Protein AF-A0A1H0PC67-F1 (afdb_monomer_lite)

Foldseek 3Di:
DDDDDDDDDDDDDPDDPPPPPPPVLVLLLVQLLPPCLLVVLLVLLVVVLVVLVVVLVCCVVVVVVQLVVQLCLQQLVVVVPDPPPDPVLNVRHDHSVVSNVVSVVLSVLSVVLSVLSVVLSVLSVVCNVPVSDRLVVSLVSLVVSLVSQLVSLVVVVVSCVSSVCCVPPVVVNVVSVVSNVSSVVSNVSSVCSSVSSDDPDPPPDD

Organism: NCBI:txid405564

Secondary structure (DSSP, 8-state):
----------------------HHHHHHHHHTTTSSHHHHHHHHHHHHHHHHHHHHHHHHHTHHHHHHHHHHHHTTHHHHS-SSS-GGGGGG---GGGHHHHHHHHHHHHHHHHHHHHHHHHHHHHHHH-TTS-HHHHHHHHHHHHHHHHHHHHHHHHHHHHTTGGGT-HHHHHHHHHHHHHHHHHHHHHHHHHHHTS--------

Structure (mmCIF, N/CA/C/O backbone):
data_AF-A0A1H0PC67-F1
#
_entry.id   AF-A0A1H0PC67-F1
#
loop_
_atom_site.group_PDB
_atom_site.id
_atom_site.type_symbol
_atom_site.label_atom_id
_atom_site.label_alt_id
_atom_site.label_comp_id
_atom_site.label_asym_id
_atom_site.label_entity_id
_atom_site.label_seq_id
_atom_site.pdbx_PDB_ins_code
_atom_site.Cartn_x
_atom_site.Cartn_y
_atom_site.Cartn_z
_atom_site.occupancy
_atom_site.B_iso_or_equiv
_atom_site.auth_seq_id
_atom_site.auth_comp_id
_atom_site.auth_asym_id
_atom_site.auth_atom_id
_atom_site.pdbx_PDB_model_num
ATOM 1 N N . MET A 1 1 ? -59.884 -25.393 83.545 1.00 43.50 1 MET A N 1
ATOM 2 C CA . MET A 1 1 ? -58.546 -25.443 82.917 1.00 43.50 1 MET A CA 1
ATOM 3 C C . MET A 1 1 ? -58.435 -24.287 81.942 1.00 43.50 1 MET A C 1
ATOM 5 O O . MET A 1 1 ? -59.413 -23.968 81.282 1.00 43.50 1 MET A O 1
ATOM 9 N N . SER A 1 2 ? -57.290 -23.622 81.984 1.00 39.28 2 SER A N 1
ATOM 10 C CA . SER A 1 2 ? -57.023 -22.245 81.571 1.00 39.28 2 SER A CA 1
ATOM 11 C C . SER A 1 2 ? -56.593 -22.118 80.099 1.00 39.28 2 SER A C 1
ATOM 13 O O . SER A 1 2 ? -55.988 -23.039 79.560 1.00 39.28 2 SER A O 1
ATOM 15 N N . PHE A 1 3 ? -56.878 -20.959 79.490 1.00 46.56 3 PHE A N 1
ATOM 16 C CA . PHE A 1 3 ? -56.339 -20.452 78.208 1.00 46.56 3 PHE A CA 1
ATOM 17 C C . PHE A 1 3 ? -54.793 -20.319 78.224 1.00 46.56 3 PHE A C 1
ATOM 19 O O . PHE A 1 3 ? -54.231 -20.233 79.321 1.00 46.56 3 PHE A O 1
ATOM 26 N N . PRO A 1 4 ? -54.091 -20.276 77.061 1.00 57.97 4 PRO A N 1
ATOM 27 C CA . PRO A 1 4 ? -53.845 -18.989 76.372 1.00 57.97 4 PRO A CA 1
ATOM 28 C C . PRO A 1 4 ? -53.793 -19.003 74.821 1.00 57.97 4 PRO A C 1
ATOM 30 O O . PRO A 1 4 ? -53.578 -20.023 74.173 1.00 57.97 4 PRO A O 1
ATOM 33 N N . LEU A 1 5 ? -53.977 -17.793 74.274 1.00 56.53 5 LEU A N 1
ATOM 34 C CA . LEU A 1 5 ? -53.775 -17.327 72.892 1.00 56.53 5 LEU A CA 1
ATOM 35 C C . LEU A 1 5 ? -52.280 -17.165 72.543 1.00 56.53 5 LEU A C 1
ATOM 37 O O . LEU A 1 5 ? -51.485 -16.876 73.436 1.00 56.53 5 LEU A O 1
ATOM 41 N N . ALA A 1 6 ? -51.929 -17.206 71.249 1.00 52.19 6 ALA A N 1
ATOM 42 C CA . ALA A 1 6 ? -50.741 -16.531 70.708 1.00 52.19 6 ALA A CA 1
ATOM 43 C C . ALA A 1 6 ? -50.912 -16.155 69.220 1.00 52.19 6 ALA A C 1
ATOM 45 O O . ALA A 1 6 ? -51.289 -16.980 68.389 1.00 52.19 6 ALA A O 1
ATOM 46 N N . GLU A 1 7 ? -50.625 -14.887 68.926 1.00 48.81 7 GLU A N 1
ATOM 47 C CA . GLU A 1 7 ? -50.521 -14.238 67.615 1.00 48.81 7 GLU A CA 1
ATOM 48 C C . GLU A 1 7 ? -49.218 -14.623 66.879 1.00 48.81 7 GLU A C 1
ATOM 50 O O . GLU A 1 7 ? -48.220 -14.966 67.509 1.00 48.81 7 GLU A O 1
ATOM 55 N N . SER A 1 8 ? -49.165 -14.470 65.550 1.00 47.03 8 SER A N 1
ATOM 56 C CA . SER A 1 8 ? -48.268 -13.493 64.892 1.00 47.03 8 SER A CA 1
ATOM 57 C C . SER A 1 8 ? -48.147 -13.709 63.376 1.00 47.03 8 SER A C 1
ATOM 59 O O . SER A 1 8 ? -48.079 -14.813 62.844 1.00 47.03 8 SER A O 1
ATOM 61 N N . SER A 1 9 ? -48.140 -12.572 62.692 1.00 51.19 9 SER A N 1
ATOM 62 C CA . SER A 1 9 ? -47.954 -12.316 61.268 1.00 51.19 9 SER A CA 1
ATOM 63 C C . SER A 1 9 ? -46.592 -12.743 60.709 1.00 51.19 9 SER A C 1
ATOM 65 O O . SER A 1 9 ? -45.568 -12.490 61.338 1.00 51.19 9 SER A O 1
ATOM 67 N N . SER A 1 10 ? -46.548 -13.176 59.444 1.00 49.03 10 SER A N 1
ATOM 68 C CA . SER A 1 10 ? -45.404 -12.862 58.573 1.00 49.03 10 SER A CA 1
ATOM 69 C C . SER A 1 10 ? -45.834 -12.693 57.111 1.00 49.03 10 SER A C 1
ATOM 71 O O . SER A 1 10 ? -46.133 -13.639 56.389 1.00 49.03 10 SER A O 1
ATOM 73 N N . SER A 1 11 ? -45.879 -11.432 56.685 1.00 52.84 11 SER A N 1
ATOM 74 C CA . SER A 1 11 ? -45.802 -11.011 55.291 1.00 52.84 11 SER A CA 1
ATOM 75 C C . SER A 1 11 ? -44.387 -11.283 54.782 1.00 52.84 11 SER A C 1
ATOM 77 O O . SER A 1 11 ? -43.440 -10.695 55.310 1.00 52.84 11 SER A O 1
ATOM 79 N N . VAL A 1 12 ? -44.227 -12.138 53.771 1.00 53.38 12 VAL A N 1
ATOM 80 C CA . VAL A 1 12 ? -42.946 -12.283 53.072 1.00 53.38 12 VAL A CA 1
ATOM 81 C C . VAL A 1 12 ? -43.066 -11.715 51.666 1.00 53.38 12 VAL A C 1
ATOM 83 O O . VAL A 1 12 ? -43.852 -12.155 50.831 1.00 53.38 12 VAL A O 1
ATOM 86 N N . ASP A 1 13 ? -42.262 -10.675 51.521 1.00 52.12 13 ASP A N 1
ATOM 87 C CA . ASP A 1 13 ? -41.952 -9.802 50.409 1.00 52.12 13 ASP A CA 1
ATOM 88 C C . ASP A 1 13 ? -41.671 -10.523 49.077 1.00 52.12 13 ASP A C 1
ATOM 90 O O . ASP A 1 13 ? -40.910 -11.490 48.985 1.00 52.12 13 ASP A O 1
ATOM 94 N N . THR A 1 14 ? -42.286 -9.988 48.025 1.00 54.56 14 THR A N 1
ATOM 95 C CA . THR A 1 14 ? -42.104 -10.312 46.610 1.00 54.56 14 THR A CA 1
ATOM 96 C C . THR A 1 14 ? -40.752 -9.801 46.103 1.00 54.56 14 THR A C 1
ATOM 98 O O . THR A 1 14 ? -40.672 -8.831 45.351 1.00 54.56 14 THR A O 1
ATOM 101 N N . GLY A 1 15 ? -39.668 -10.469 46.486 1.00 42.53 15 GLY A N 1
ATOM 102 C CA . GLY A 1 15 ? -38.322 -10.176 45.996 1.00 42.53 15 GLY A CA 1
ATOM 103 C C . GLY A 1 15 ? -37.999 -10.898 44.686 1.00 42.53 15 GLY A C 1
ATOM 104 O O . GLY A 1 15 ? -37.308 -11.913 44.697 1.00 42.53 15 GLY A O 1
ATOM 105 N N . GLN A 1 16 ? -38.458 -10.378 43.545 1.00 46.84 16 GLN A N 1
ATOM 106 C CA . GLN A 1 16 ? -37.855 -10.717 42.247 1.00 46.84 16 GLN A CA 1
ATOM 107 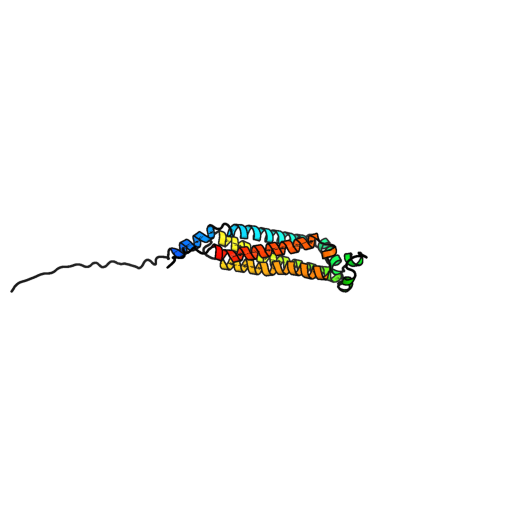C C . GLN A 1 16 ? -36.354 -10.362 42.294 1.00 46.84 16 GLN A C 1
ATOM 109 O O . GLN A 1 16 ? -36.026 -9.215 42.617 1.00 46.84 16 GLN A O 1
ATOM 114 N N . PRO A 1 17 ? -35.420 -11.276 41.970 1.00 44.44 17 PRO A N 1
ATOM 115 C CA . PRO A 1 17 ? -34.018 -10.912 41.875 1.00 44.44 17 PRO A CA 1
ATOM 116 C C . PRO A 1 17 ? -33.831 -9.988 40.669 1.00 44.44 17 PRO A C 1
ATOM 118 O O . PRO A 1 17 ? -33.799 -10.435 39.525 1.00 44.44 17 PRO A O 1
ATOM 121 N N . GLN A 1 18 ? -33.696 -8.683 40.926 1.00 53.84 18 GLN A N 1
ATOM 122 C CA . GLN A 1 18 ? -33.095 -7.776 39.957 1.00 53.84 18 GLN A CA 1
ATOM 123 C C . GLN A 1 18 ? -31.674 -8.266 39.691 1.00 53.84 18 GLN A C 1
ATOM 125 O O . GLN A 1 18 ? -30.781 -8.145 40.534 1.00 53.84 18 GLN A O 1
ATOM 130 N N . GLU A 1 19 ? -31.493 -8.845 38.512 1.00 48.28 19 GLU A N 1
ATOM 131 C CA . GLU A 1 19 ? -30.216 -9.235 37.945 1.00 48.28 19 GLU A CA 1
ATOM 132 C C . GLU A 1 19 ? -29.340 -7.977 37.837 1.00 48.28 19 GLU A C 1
ATOM 134 O O . GLU A 1 19 ? -29.414 -7.193 36.888 1.00 48.28 19 GLU A O 1
ATOM 139 N N . ARG A 1 20 ? -28.559 -7.708 38.891 1.00 56.19 20 ARG A N 1
ATOM 140 C CA . ARG A 1 20 ? -27.613 -6.594 38.919 1.00 56.19 20 ARG A CA 1
ATOM 141 C C . ARG A 1 20 ? -26.568 -6.872 37.857 1.00 56.19 20 ARG A C 1
ATOM 143 O O . ARG A 1 20 ? -25.669 -7.682 38.069 1.00 56.19 20 ARG A O 1
ATOM 150 N N . VAL A 1 21 ? -26.676 -6.175 36.729 1.00 53.41 21 VAL A N 1
ATOM 151 C CA . VAL A 1 21 ? -25.603 -6.104 35.738 1.00 53.41 21 VAL A CA 1
ATOM 152 C C . VAL A 1 21 ? -24.328 -5.719 36.495 1.00 53.41 21 VAL A C 1
ATOM 154 O O . VAL A 1 21 ? -24.294 -4.641 37.097 1.00 53.41 21 VAL A O 1
ATOM 157 N N . PRO A 1 22 ? -23.301 -6.586 36.539 1.00 50.16 22 PRO A N 1
ATOM 158 C CA . PRO A 1 22 ? -22.158 -6.360 37.403 1.00 50.16 22 PRO A CA 1
ATOM 159 C C . PRO A 1 22 ? -21.471 -5.049 37.017 1.00 50.16 22 PRO A C 1
ATOM 161 O O . PRO A 1 22 ? -21.110 -4.819 35.861 1.00 50.16 22 PRO A O 1
ATOM 164 N N . THR A 1 23 ? -21.265 -4.185 38.011 1.00 55.22 23 THR A N 1
ATOM 165 C CA . THR A 1 23 ? -20.649 -2.849 37.917 1.00 55.22 23 THR A CA 1
ATOM 166 C C . THR A 1 23 ? -19.307 -2.867 37.164 1.00 55.22 23 THR A C 1
ATOM 168 O O . THR A 1 23 ? -18.923 -1.892 36.515 1.00 55.22 23 THR A O 1
ATOM 171 N N . ASN A 1 24 ? -18.637 -4.021 37.152 1.00 51.62 24 ASN A N 1
ATOM 172 C CA . ASN A 1 24 ? -17.387 -4.277 36.439 1.00 51.62 24 ASN A CA 1
ATOM 173 C C . ASN A 1 24 ? -17.511 -4.183 34.906 1.00 51.62 24 ASN A C 1
ATOM 175 O O . ASN A 1 24 ? -16.551 -3.779 34.246 1.00 51.62 24 ASN A O 1
ATOM 179 N N . THR A 1 25 ? -18.681 -4.478 34.328 1.00 50.53 25 THR A N 1
ATOM 180 C CA . THR A 1 25 ? -18.944 -4.351 32.880 1.00 50.53 25 THR A CA 1
ATOM 181 C C . THR A 1 25 ? -19.072 -2.885 32.450 1.00 50.53 25 THR A C 1
ATOM 183 O O . THR A 1 25 ? -18.725 -2.515 31.326 1.00 50.53 25 THR A O 1
ATOM 186 N N . LEU A 1 26 ? -19.545 -2.015 33.347 1.00 47.66 26 LEU A N 1
ATOM 187 C CA . LEU A 1 26 ? -19.673 -0.579 33.085 1.00 47.66 26 LEU A CA 1
ATOM 188 C C . LEU A 1 26 ? -18.318 0.139 33.166 1.00 47.66 26 LEU A C 1
ATOM 190 O O . LEU A 1 26 ? -18.081 1.066 32.389 1.00 47.66 26 LEU A O 1
ATOM 194 N N . LEU A 1 27 ? -17.418 -0.332 34.035 1.00 50.44 27 LEU A N 1
ATOM 195 C CA . LEU A 1 27 ? -16.062 0.200 34.210 1.00 50.44 27 LEU A CA 1
ATOM 196 C C . LEU A 1 27 ? -15.129 -0.143 33.035 1.00 50.44 27 LEU A C 1
ATOM 198 O O . LEU A 1 27 ? -14.406 0.731 32.561 1.00 50.44 27 LEU A O 1
ATOM 202 N N . THR A 1 28 ? -15.204 -1.362 32.489 1.00 51.28 28 THR A N 1
ATOM 203 C CA . THR A 1 28 ? -14.385 -1.802 31.334 1.00 51.28 28 THR A CA 1
ATOM 204 C C . THR A 1 28 ? -14.708 -1.057 30.035 1.00 51.28 28 THR A C 1
ATOM 206 O O . THR A 1 28 ? -13.828 -0.807 29.216 1.00 51.28 28 THR A O 1
ATOM 209 N N . ALA A 1 29 ? -15.966 -0.656 29.835 1.00 44.22 29 ALA A N 1
ATOM 210 C CA . ALA A 1 29 ? -16.364 0.141 28.673 1.00 44.22 29 ALA A CA 1
ATOM 211 C C . ALA A 1 29 ? -15.948 1.624 28.779 1.00 44.22 29 ALA A C 1
ATOM 213 O O . ALA A 1 29 ? -15.835 2.308 27.761 1.00 44.22 29 ALA A O 1
ATOM 214 N N . TRP A 1 30 ? -15.732 2.127 30.000 1.00 47.03 30 TRP A N 1
ATOM 215 C CA . TRP A 1 30 ? -15.352 3.516 30.278 1.00 47.03 30 TRP A CA 1
ATOM 216 C C . TRP A 1 30 ? -13.839 3.761 30.146 1.00 47.03 30 TRP A C 1
ATOM 218 O O . TRP A 1 30 ? -13.431 4.842 29.718 1.00 47.03 30 TRP A O 1
ATOM 228 N N . THR A 1 31 ? -13.002 2.764 30.451 1.00 50.16 31 THR A N 1
ATOM 229 C CA . THR A 1 31 ? -11.531 2.852 30.366 1.00 50.16 31 THR A CA 1
ATOM 230 C C . THR A 1 31 ? -11.021 2.921 28.926 1.00 50.16 31 THR A C 1
ATOM 232 O O . THR A 1 31 ? -10.153 3.739 28.628 1.00 50.16 31 THR A O 1
ATOM 235 N N . ALA A 1 32 ? -11.626 2.178 27.993 1.00 48.22 32 ALA A N 1
ATOM 236 C CA . ALA A 1 32 ? -11.246 2.205 26.575 1.00 48.22 32 ALA A CA 1
ATOM 237 C C . ALA A 1 32 ? -11.447 3.582 25.899 1.00 48.22 32 ALA A C 1
ATOM 239 O O . ALA A 1 32 ? -10.782 3.888 24.910 1.00 48.22 32 ALA A O 1
ATOM 240 N N . ARG A 1 33 ? -12.335 4.438 26.436 1.00 50.16 33 ARG A N 1
ATOM 241 C CA . ARG A 1 33 ? -12.578 5.804 25.934 1.00 50.16 33 ARG A CA 1
ATOM 242 C C . ARG A 1 33 ? -11.498 6.807 26.369 1.00 50.16 33 ARG A C 1
ATOM 244 O O . ARG A 1 33 ? -11.349 7.835 25.716 1.00 50.16 33 ARG A O 1
ATOM 251 N N . ARG A 1 34 ? -10.755 6.538 27.454 1.00 54.19 34 ARG A N 1
ATOM 252 C CA . ARG A 1 34 ? -9.816 7.497 28.075 1.00 54.19 34 ARG A CA 1
ATOM 253 C C . ARG A 1 34 ? -8.401 7.501 27.487 1.00 54.19 34 ARG A C 1
ATOM 255 O O . ARG A 1 34 ? -7.666 8.438 27.765 1.00 54.19 34 ARG A O 1
ATOM 262 N N . SER A 1 35 ? -8.008 6.514 26.680 1.00 62.84 35 SER A N 1
ATOM 263 C CA . SER A 1 35 ? -6.611 6.389 26.229 1.00 62.84 35 SER A CA 1
ATOM 264 C C . SER A 1 35 ? -6.232 7.253 25.018 1.00 62.84 35 SER A C 1
ATOM 266 O O . SER A 1 35 ? -5.054 7.319 24.689 1.00 62.84 35 SER A O 1
ATOM 268 N N . GLY A 1 36 ? -7.185 7.876 24.303 1.00 78.88 36 GLY A N 1
ATOM 269 C CA . GLY A 1 36 ? -6.916 8.648 23.069 1.00 78.88 36 GLY A CA 1
ATOM 270 C C . GLY A 1 36 ? -6.363 7.821 21.890 1.00 78.88 36 GLY A C 1
ATOM 271 O O . GLY A 1 36 ? -6.307 8.297 20.758 1.00 78.88 36 GLY A O 1
ATOM 272 N N . LEU A 1 37 ? -6.020 6.553 22.129 1.00 86.81 37 LEU A N 1
ATOM 273 C CA . LEU A 1 37 ? -5.350 5.672 21.183 1.00 86.81 37 LEU A CA 1
ATOM 274 C C . LEU A 1 37 ? -6.260 5.250 20.031 1.00 86.81 37 LEU A C 1
ATOM 276 O O . LEU A 1 37 ? -5.834 5.252 18.883 1.00 86.81 37 LEU A O 1
ATOM 280 N N . LEU A 1 38 ? -7.526 4.926 20.316 1.00 89.25 38 LEU A N 1
ATOM 281 C CA . LEU A 1 38 ? -8.492 4.546 19.283 1.00 89.25 38 LEU A CA 1
ATOM 282 C C . LEU A 1 38 ? -8.682 5.643 18.216 1.00 89.25 38 LEU A C 1
ATOM 284 O O . LEU A 1 38 ? -8.499 5.334 17.039 1.00 89.25 38 LEU A O 1
ATOM 288 N N . PRO A 1 39 ? -9.028 6.904 18.558 1.00 91.19 39 PRO A N 1
ATOM 289 C CA . PRO A 1 39 ? -9.173 7.943 17.542 1.00 91.19 39 PRO A CA 1
ATOM 290 C C . PRO A 1 39 ? -7.859 8.233 16.801 1.00 91.19 39 PRO A C 1
ATOM 292 O O . PRO A 1 39 ? -7.907 8.456 15.595 1.00 91.19 39 PRO A O 1
ATOM 295 N N . LEU A 1 40 ? -6.699 8.153 17.468 1.00 91.88 40 LEU A N 1
ATOM 296 C CA . LEU A 1 40 ? -5.392 8.281 16.814 1.00 91.88 40 LEU A CA 1
ATOM 297 C C . LEU A 1 40 ? -5.157 7.174 15.775 1.00 91.88 40 LEU A C 1
ATOM 299 O O . LEU A 1 40 ? -4.821 7.470 14.630 1.00 91.88 40 LEU A O 1
ATOM 303 N N . VAL A 1 41 ? -5.364 5.909 16.154 1.00 93.50 41 VAL A N 1
ATOM 304 C CA . VAL A 1 41 ? -5.233 4.754 15.252 1.00 93.50 41 VAL A CA 1
ATOM 305 C C . VAL A 1 41 ? -6.155 4.910 14.050 1.00 93.50 41 VAL A C 1
ATOM 307 O O . VAL A 1 41 ? -5.711 4.724 12.922 1.00 93.50 41 VAL A O 1
ATOM 310 N N . LEU A 1 42 ? -7.415 5.294 14.267 1.00 95.38 42 LEU A N 1
ATOM 311 C CA . LEU A 1 42 ? -8.368 5.484 13.174 1.00 95.38 42 LEU A CA 1
ATOM 312 C C . LEU A 1 42 ? -7.972 6.630 12.248 1.00 95.38 42 LEU A C 1
ATOM 314 O O . LEU A 1 42 ? -8.098 6.480 11.037 1.00 95.38 42 LEU A O 1
ATOM 318 N N . PHE A 1 43 ? -7.480 7.743 12.792 1.00 95.94 43 PHE A N 1
ATOM 319 C CA . PHE A 1 43 ? -7.018 8.872 11.993 1.00 95.94 43 PHE A CA 1
ATOM 320 C C . PHE A 1 43 ? -5.818 8.490 11.122 1.00 95.94 43 PHE A C 1
ATOM 322 O O . PHE A 1 43 ? -5.862 8.669 9.906 1.00 95.94 43 PHE A O 1
ATOM 329 N N . LEU A 1 44 ? -4.782 7.894 11.724 1.00 96.44 44 LEU A N 1
ATOM 330 C CA . LEU A 1 44 ? -3.599 7.421 11.002 1.00 96.44 44 LEU A CA 1
ATOM 331 C C . LEU A 1 44 ? -3.986 6.406 9.926 1.00 96.44 44 LEU A C 1
ATOM 333 O O . LEU A 1 44 ? -3.606 6.543 8.767 1.00 96.44 44 LEU A O 1
ATOM 337 N N . PHE A 1 45 ? -4.788 5.410 10.293 1.00 98.00 45 PHE A N 1
ATOM 338 C CA . PHE A 1 45 ? -5.168 4.338 9.389 1.00 98.00 45 PHE A CA 1
ATOM 339 C C . PHE A 1 45 ? -6.042 4.822 8.225 1.00 98.00 45 PHE A C 1
ATOM 341 O O . PHE A 1 45 ? -5.817 4.419 7.084 1.00 98.00 45 PHE A O 1
ATOM 348 N N . ALA A 1 46 ? -6.992 5.729 8.478 1.00 98.31 46 ALA A N 1
ATOM 349 C CA . ALA A 1 46 ? -7.791 6.357 7.428 1.00 98.31 46 ALA A CA 1
ATOM 350 C C . ALA A 1 46 ? -6.935 7.238 6.505 1.00 98.31 46 ALA A C 1
ATOM 352 O O . ALA A 1 46 ? -7.136 7.212 5.293 1.00 98.31 46 ALA A O 1
ATOM 353 N N . GLY A 1 47 ? -5.952 7.961 7.051 1.00 98.25 47 GLY A N 1
ATOM 354 C CA . GLY A 1 47 ? -4.989 8.731 6.262 1.00 98.25 47 GLY A CA 1
ATOM 355 C C . GLY A 1 47 ? -4.178 7.847 5.313 1.00 98.25 47 GLY A C 1
ATOM 356 O O . GLY A 1 47 ? -4.089 8.142 4.123 1.00 98.25 47 GLY A O 1
ATOM 357 N N . VAL A 1 48 ? -3.661 6.715 5.801 1.00 98.12 48 VAL A N 1
ATOM 358 C CA . VAL A 1 48 ? -2.932 5.740 4.968 1.00 98.12 48 VAL A CA 1
ATOM 359 C C . VAL A 1 48 ? -3.854 5.100 3.923 1.00 98.12 48 VAL A C 1
ATOM 361 O O . VAL A 1 48 ? -3.452 4.941 2.772 1.00 98.12 48 VAL A O 1
ATOM 364 N N . ALA A 1 49 ? -5.102 4.779 4.281 1.00 98.69 49 ALA A N 1
ATOM 365 C CA . ALA A 1 49 ? -6.090 4.248 3.339 1.00 98.69 49 ALA A CA 1
ATOM 366 C C . ALA A 1 49 ? -6.405 5.246 2.212 1.00 98.69 49 ALA A C 1
ATOM 368 O O . ALA A 1 49 ? -6.428 4.872 1.038 1.00 98.69 49 ALA A O 1
ATOM 369 N N . ALA A 1 50 ? -6.606 6.523 2.550 1.00 98.69 50 ALA A N 1
ATOM 370 C CA . ALA A 1 50 ? -6.829 7.591 1.581 1.00 98.69 50 ALA A CA 1
ATOM 371 C C . ALA A 1 50 ? -5.603 7.801 0.683 1.00 98.69 50 ALA A C 1
ATOM 373 O O . ALA A 1 50 ? -5.739 7.909 -0.533 1.00 98.69 50 ALA A O 1
ATOM 374 N N . TRP A 1 51 ? -4.402 7.778 1.259 1.00 98.25 51 TRP A N 1
ATOM 375 C CA . TRP A 1 51 ? -3.160 7.896 0.504 1.00 98.25 51 TRP A CA 1
ATOM 376 C C . TRP A 1 51 ? -2.980 6.745 -0.501 1.00 98.25 51 TRP A C 1
ATOM 378 O O . TRP A 1 51 ? -2.726 6.994 -1.678 1.00 98.25 51 TRP A O 1
ATOM 388 N N . LEU A 1 52 ? -3.212 5.490 -0.090 1.00 98.62 52 LEU A N 1
ATOM 389 C CA . LEU A 1 52 ? -3.168 4.345 -1.009 1.00 98.62 52 LEU A CA 1
ATOM 390 C C . LEU A 1 52 ? -4.280 4.415 -2.071 1.00 98.62 52 LEU A C 1
ATOM 392 O O . LEU A 1 52 ? -4.065 4.012 -3.212 1.00 98.62 52 LEU A O 1
ATOM 396 N N . THR A 1 53 ? -5.447 4.967 -1.721 1.00 98.81 53 THR A N 1
ATOM 397 C CA . THR A 1 53 ? -6.525 5.234 -2.688 1.00 98.81 53 THR A CA 1
ATOM 398 C C . THR A 1 53 ? -6.045 6.194 -3.775 1.00 98.81 53 THR A C 1
ATOM 400 O O . THR A 1 53 ? -6.241 5.915 -4.953 1.00 98.81 53 THR A O 1
ATOM 403 N N . LEU A 1 54 ? -5.364 7.285 -3.405 1.00 98.62 54 LEU A N 1
ATOM 404 C CA . LEU A 1 54 ? -4.801 8.234 -4.369 1.00 98.62 54 LEU A CA 1
ATOM 405 C C . LEU A 1 54 ? -3.727 7.593 -5.251 1.00 98.62 54 LEU A C 1
ATOM 407 O O . LEU A 1 54 ? -3.693 7.869 -6.444 1.00 98.62 54 LEU A O 1
ATOM 411 N N . ILE A 1 55 ? -2.901 6.690 -4.715 1.00 97.88 55 ILE A N 1
ATOM 412 C CA . ILE A 1 55 ? -1.967 5.914 -5.544 1.00 97.88 55 ILE A CA 1
ATOM 413 C C . ILE A 1 55 ? -2.699 5.061 -6.573 1.00 97.88 55 ILE A C 1
ATOM 415 O O . ILE A 1 55 ? -2.326 5.073 -7.744 1.00 97.88 55 ILE A O 1
ATOM 419 N N . ALA A 1 56 ? -3.731 4.328 -6.154 1.00 98.44 56 ALA A N 1
ATOM 420 C CA . ALA A 1 56 ? -4.503 3.496 -7.068 1.00 98.44 56 ALA A CA 1
ATOM 421 C C . ALA A 1 56 ? -5.160 4.351 -8.162 1.00 98.44 56 ALA A C 1
ATOM 423 O O . ALA A 1 56 ? -5.097 3.998 -9.337 1.00 98.44 56 ALA A O 1
ATOM 424 N N . VAL A 1 57 ? -5.725 5.505 -7.787 1.00 98.62 57 VAL A N 1
ATOM 425 C CA . VAL A 1 57 ? -6.283 6.479 -8.733 1.00 98.62 57 VAL A CA 1
ATOM 426 C C . VAL A 1 57 ? -5.211 6.961 -9.705 1.00 98.62 57 VAL A C 1
ATOM 428 O O . VAL A 1 57 ? -5.442 6.876 -10.903 1.00 98.62 57 VAL A O 1
ATOM 431 N N . ASN A 1 58 ? -4.036 7.376 -9.230 1.00 98.00 58 ASN A N 1
ATOM 432 C CA . ASN A 1 58 ? -2.942 7.838 -10.089 1.00 98.00 58 ASN A CA 1
ATOM 433 C C . ASN A 1 58 ? -2.480 6.757 -11.075 1.00 98.00 58 ASN A C 1
ATOM 435 O O . ASN A 1 58 ? -2.232 7.055 -12.239 1.00 98.00 58 ASN A O 1
ATOM 439 N N . ASN A 1 59 ? -2.410 5.494 -10.646 1.00 98.19 59 ASN A N 1
ATOM 440 C CA . ASN A 1 59 ? -2.057 4.387 -11.538 1.00 98.19 59 ASN A CA 1
ATOM 441 C C . ASN A 1 59 ? -3.126 4.114 -12.608 1.00 98.19 59 ASN A C 1
ATOM 443 O O . ASN A 1 59 ? -2.798 3.608 -13.680 1.00 98.19 59 ASN A O 1
ATOM 447 N N . ILE A 1 60 ? -4.391 4.440 -12.333 1.00 98.50 60 ILE A N 1
ATOM 448 C CA . ILE A 1 60 ? -5.497 4.314 -13.290 1.00 98.50 60 ILE A CA 1
ATOM 449 C C . ILE A 1 60 ? -5.535 5.518 -14.240 1.00 98.50 60 ILE A C 1
ATOM 451 O O . ILE A 1 60 ? -5.675 5.339 -15.447 1.00 98.50 60 ILE A O 1
ATOM 455 N N . THR A 1 61 ? -5.428 6.738 -13.712 1.00 98.44 61 THR A N 1
ATOM 456 C CA . THR A 1 61 ? -5.585 7.978 -14.486 1.00 98.44 61 THR A CA 1
ATOM 457 C C . THR A 1 61 ? -4.343 8.330 -15.294 1.00 98.44 61 THR A C 1
ATOM 459 O O . THR A 1 61 ? -4.474 8.847 -16.399 1.00 98.44 61 THR A O 1
ATOM 462 N N . ASP A 1 62 ? -3.153 7.997 -14.794 1.00 98.12 62 ASP A N 1
ATOM 463 C CA . ASP A 1 62 ? -1.871 8.166 -15.479 1.00 98.12 62 ASP A CA 1
ATOM 464 C C . ASP A 1 62 ? -1.233 6.803 -15.808 1.00 98.12 62 ASP A C 1
ATOM 466 O O . ASP A 1 62 ? -0.071 6.505 -15.512 1.00 98.12 62 ASP A O 1
ATOM 470 N N . PHE A 1 63 ? -2.033 5.919 -16.410 1.00 98.12 63 PHE A N 1
ATOM 471 C CA . PHE A 1 63 ? -1.614 4.555 -16.738 1.00 98.12 63 PHE A CA 1
ATOM 472 C C . PHE A 1 63 ? -0.400 4.523 -17.680 1.00 98.12 63 PHE A C 1
ATOM 474 O O . PHE A 1 63 ? 0.495 3.693 -17.526 1.00 98.12 63 PHE A O 1
ATOM 481 N N . GLY A 1 64 ? -0.349 5.437 -18.657 1.00 98.19 64 GLY A N 1
ATOM 482 C CA . GLY A 1 64 ? 0.716 5.494 -19.661 1.00 98.19 64 GLY A CA 1
ATOM 483 C C . GLY A 1 64 ? 2.094 5.735 -19.048 1.00 98.19 64 GLY A C 1
ATOM 484 O O . GLY A 1 64 ? 3.032 4.988 -19.341 1.00 98.19 64 GLY A O 1
ATOM 485 N N . THR A 1 65 ? 2.204 6.724 -18.159 1.00 97.62 65 THR A N 1
ATOM 486 C CA . THR A 1 65 ? 3.456 7.050 -17.466 1.00 97.62 65 THR A CA 1
ATOM 487 C C . THR A 1 65 ? 3.894 5.903 -16.567 1.00 97.62 65 THR A C 1
ATOM 489 O O . THR A 1 65 ? 5.026 5.431 -16.676 1.00 97.62 65 THR A O 1
ATOM 492 N N . ASN A 1 66 ? 2.986 5.379 -15.738 1.00 97.38 66 ASN A N 1
ATOM 493 C CA . ASN A 1 66 ? 3.298 4.278 -14.825 1.00 97.38 66 ASN A CA 1
ATOM 494 C C . ASN A 1 66 ? 3.701 2.997 -15.570 1.00 97.38 66 ASN A C 1
ATOM 496 O O . ASN A 1 66 ? 4.613 2.292 -15.136 1.00 97.38 66 ASN A O 1
ATOM 500 N N . ARG A 1 67 ? 3.104 2.727 -16.739 1.00 98.25 67 ARG A N 1
ATOM 501 C CA . ARG A 1 67 ? 3.495 1.605 -17.603 1.00 98.25 67 ARG A CA 1
ATOM 502 C C . ARG A 1 67 ? 4.925 1.764 -18.105 1.00 98.25 67 ARG A C 1
ATOM 504 O O . ARG A 1 67 ? 5.688 0.810 -18.027 1.00 98.25 67 ARG A O 1
ATOM 511 N N . VAL A 1 68 ? 5.295 2.949 -18.596 1.00 97.50 68 VAL A N 1
ATOM 512 C CA . VAL A 1 68 ? 6.655 3.222 -19.097 1.00 97.50 68 VAL A CA 1
ATOM 513 C C . VAL A 1 68 ? 7.688 3.138 -17.973 1.00 97.50 68 VAL A C 1
ATOM 515 O O . VAL A 1 68 ? 8.769 2.588 -18.178 1.00 97.50 68 VAL A O 1
ATOM 518 N N . LEU A 1 69 ? 7.368 3.643 -16.778 1.00 94.50 69 LEU A N 1
ATOM 519 C CA . LEU A 1 69 ? 8.245 3.523 -15.611 1.00 94.50 69 LEU A CA 1
ATOM 520 C C . LEU A 1 69 ? 8.475 2.055 -15.240 1.00 94.50 69 LEU A C 1
ATOM 522 O O . LEU A 1 69 ? 9.622 1.635 -15.088 1.00 94.50 69 LEU A O 1
ATOM 526 N N . LEU A 1 70 ? 7.402 1.263 -15.174 1.00 95.94 70 LEU A N 1
ATOM 527 C CA . LEU A 1 70 ? 7.491 -0.159 -14.864 1.00 95.94 70 LEU A CA 1
ATOM 528 C C . LEU A 1 70 ? 8.240 -0.934 -15.955 1.00 95.94 70 LEU A C 1
ATOM 530 O O . LEU A 1 70 ? 9.089 -1.761 -15.640 1.00 95.94 70 LEU A O 1
ATOM 534 N N . GLU A 1 71 ? 7.997 -0.622 -17.229 1.00 97.44 71 GLU A N 1
ATOM 535 C CA . GLU A 1 71 ? 8.729 -1.186 -18.365 1.00 97.44 71 GLU A CA 1
ATOM 536 C C . GLU A 1 71 ? 10.232 -0.919 -18.252 1.00 97.44 71 GLU A C 1
ATOM 538 O O . GLU A 1 71 ? 11.030 -1.850 -18.355 1.00 97.44 71 GLU A O 1
ATOM 543 N N . ARG A 1 72 ? 10.638 0.328 -17.981 1.00 94.81 72 ARG A N 1
ATOM 544 C CA . ARG A 1 72 ? 12.052 0.692 -17.797 1.00 94.81 72 ARG A CA 1
ATOM 545 C C . ARG A 1 72 ? 12.694 -0.054 -16.630 1.00 94.81 72 ARG A C 1
ATOM 547 O O . ARG A 1 72 ? 13.851 -0.452 -16.744 1.00 94.81 72 ARG A O 1
ATOM 554 N N . THR A 1 73 ? 11.961 -0.266 -15.535 1.00 95.31 73 THR A N 1
ATOM 555 C CA . THR A 1 73 ? 12.429 -1.077 -14.402 1.00 95.31 73 THR A CA 1
ATOM 556 C C . THR A 1 73 ? 12.573 -2.548 -14.788 1.00 95.31 73 THR A C 1
ATOM 558 O O . THR A 1 73 ? 13.632 -3.130 -14.575 1.00 95.31 73 THR A O 1
ATOM 561 N N . MET A 1 74 ? 11.544 -3.144 -15.393 1.00 97.00 74 MET A N 1
ATOM 562 C CA . MET A 1 74 ? 11.518 -4.571 -15.732 1.00 97.00 74 MET A CA 1
ATOM 563 C C . MET A 1 74 ? 12.542 -4.936 -16.806 1.00 97.00 74 MET A C 1
ATOM 565 O O . MET A 1 74 ? 13.190 -5.972 -16.712 1.00 97.00 74 MET A O 1
ATOM 569 N N . THR A 1 75 ? 12.720 -4.067 -17.798 1.00 97.00 75 THR A N 1
ATOM 570 C CA . THR A 1 75 ? 13.731 -4.225 -18.855 1.00 97.00 75 THR A CA 1
ATOM 571 C C . THR A 1 75 ? 15.138 -3.847 -18.395 1.00 97.00 75 THR A C 1
ATOM 573 O O . THR A 1 75 ? 16.075 -3.974 -19.175 1.00 97.00 75 THR A O 1
ATOM 576 N N . MET A 1 76 ? 15.291 -3.366 -17.153 1.00 95.25 76 MET A N 1
ATOM 577 C CA . MET A 1 76 ? 16.557 -2.903 -16.577 1.00 95.25 76 MET A CA 1
ATOM 578 C C . MET A 1 76 ? 17.272 -1.839 -17.418 1.00 95.25 76 MET A C 1
ATOM 580 O O . MET A 1 76 ? 18.491 -1.709 -17.347 1.00 95.25 76 MET A O 1
ATOM 584 N N . ARG A 1 77 ? 16.530 -1.042 -18.199 1.00 92.12 77 ARG A N 1
ATOM 585 C CA . ARG A 1 77 ? 17.118 -0.102 -19.165 1.00 92.12 77 ARG A CA 1
ATOM 586 C C . ARG A 1 77 ? 18.102 0.867 -18.507 1.00 92.12 77 ARG A C 1
ATOM 588 O O . ARG A 1 77 ? 19.207 1.030 -18.994 1.00 92.12 77 ARG A O 1
ATOM 595 N N . ALA A 1 78 ? 17.724 1.431 -17.359 1.00 85.81 78 ALA A N 1
ATOM 596 C CA . ALA A 1 78 ? 18.580 2.353 -16.610 1.00 85.81 78 ALA A CA 1
ATOM 597 C C . ALA A 1 78 ? 19.894 1.716 -16.123 1.00 85.81 78 ALA A C 1
ATOM 599 O O . ALA A 1 78 ? 20.868 2.430 -15.929 1.00 85.81 78 ALA A O 1
ATOM 600 N N . LEU A 1 79 ? 19.903 0.395 -15.922 1.00 89.50 79 LEU A N 1
ATOM 601 C CA . LEU A 1 79 ? 21.073 -0.360 -15.484 1.00 89.50 79 LEU A CA 1
ATOM 602 C C . LEU A 1 79 ? 22.000 -0.679 -16.656 1.00 89.50 79 LEU A C 1
ATOM 604 O O . LEU A 1 79 ? 23.203 -0.514 -16.546 1.00 89.50 79 LEU A O 1
ATOM 608 N N . ILE A 1 80 ? 21.418 -1.076 -17.789 1.00 89.56 80 ILE A N 1
ATOM 609 C CA . ILE A 1 80 ? 22.145 -1.330 -19.041 1.00 89.56 80 ILE A CA 1
ATOM 610 C C . ILE A 1 80 ? 22.829 -0.044 -19.537 1.00 89.56 80 ILE A C 1
ATOM 612 O O . ILE A 1 80 ? 23.948 -0.076 -20.047 1.00 89.56 80 ILE A O 1
ATOM 616 N N . ASP A 1 81 ? 22.159 1.098 -19.371 1.00 89.75 81 ASP A N 1
ATOM 617 C CA . ASP A 1 81 ? 22.681 2.398 -19.790 1.00 89.75 81 ASP A CA 1
ATOM 618 C C . ASP A 1 81 ? 23.758 2.949 -18.818 1.00 89.75 81 ASP A C 1
ATOM 620 O O . ASP A 1 81 ? 24.546 3.813 -19.211 1.00 89.75 81 ASP A O 1
ATOM 624 N N . ASP A 1 82 ? 23.843 2.456 -17.571 1.00 88.25 82 ASP A N 1
ATOM 625 C CA . ASP A 1 82 ? 24.895 2.812 -16.602 1.00 88.25 82 ASP A CA 1
ATOM 626 C C . ASP A 1 82 ? 26.094 1.855 -16.753 1.00 88.25 82 ASP A C 1
ATOM 628 O O . ASP A 1 82 ? 26.029 0.675 -16.429 1.00 88.25 82 ASP A O 1
ATOM 632 N N . GLN A 1 83 ? 27.222 2.373 -17.247 1.00 84.94 83 GLN A N 1
ATOM 633 C CA . GLN A 1 83 ? 28.451 1.594 -17.481 1.00 84.94 83 GLN A CA 1
ATOM 634 C C . GLN A 1 83 ? 29.253 1.293 -16.199 1.00 84.94 83 GLN A C 1
ATOM 636 O O . GLN A 1 83 ? 30.314 0.673 -16.258 1.00 84.94 83 GLN A O 1
ATOM 641 N N . VAL A 1 84 ? 28.808 1.798 -15.047 1.00 86.62 84 VAL A N 1
ATOM 642 C CA . VAL A 1 84 ? 29.543 1.744 -13.779 1.00 86.62 84 VAL A CA 1
ATOM 643 C C . VAL A 1 84 ? 28.814 0.888 -12.747 1.00 86.62 84 VAL A C 1
ATOM 645 O O . VAL A 1 84 ? 29.465 0.205 -11.953 1.00 86.62 84 VAL A O 1
ATOM 648 N N . ARG A 1 85 ? 27.477 0.933 -12.698 1.00 86.00 85 ARG A N 1
ATOM 649 C CA . ARG A 1 85 ? 26.695 0.320 -11.615 1.00 86.00 85 ARG A CA 1
ATOM 650 C C . ARG A 1 85 ? 25.746 -0.760 -12.112 1.00 86.00 85 ARG A C 1
ATOM 652 O O . ARG A 1 85 ? 24.875 -0.526 -12.934 1.00 86.00 85 ARG A O 1
ATOM 659 N N . GLY A 1 86 ? 25.815 -1.919 -11.458 1.00 83.44 86 GLY A N 1
ATOM 660 C CA . GLY A 1 86 ? 24.740 -2.908 -11.498 1.00 83.44 86 GLY A CA 1
ATOM 661 C C . GLY A 1 86 ? 24.698 -3.810 -12.733 1.00 83.44 86 GLY A C 1
ATOM 662 O O . GLY A 1 86 ? 23.835 -4.683 -12.772 1.00 83.44 86 GLY A O 1
ATOM 663 N N . ASN A 1 87 ? 25.642 -3.702 -13.674 1.00 87.88 87 ASN A N 1
ATOM 664 C CA . ASN A 1 87 ? 25.670 -4.503 -14.912 1.00 87.88 87 ASN A CA 1
ATOM 665 C C . ASN A 1 87 ? 25.649 -6.027 -14.668 1.00 87.88 87 ASN A C 1
ATOM 667 O O . ASN A 1 87 ? 25.102 -6.795 -15.453 1.00 87.88 87 ASN A O 1
ATOM 671 N N . GLY A 1 88 ? 26.143 -6.491 -13.512 1.00 91.75 88 GLY A N 1
ATOM 672 C CA . GLY A 1 88 ? 26.034 -7.898 -13.096 1.00 91.75 88 GLY A CA 1
ATOM 673 C C . GLY A 1 88 ? 24.599 -8.402 -12.856 1.00 91.75 88 GLY A C 1
ATOM 674 O O . GLY A 1 88 ? 24.403 -9.593 -12.606 1.00 91.75 88 GLY A O 1
ATOM 675 N N . LEU A 1 89 ? 23.591 -7.526 -12.897 1.00 94.75 89 LEU A N 1
ATOM 676 C CA . LEU A 1 89 ? 22.182 -7.872 -12.710 1.00 94.75 89 LEU A CA 1
ATOM 677 C C . LEU A 1 89 ? 21.391 -7.940 -14.024 1.00 94.75 89 LEU A C 1
ATOM 679 O O . LEU A 1 89 ? 20.261 -8.416 -13.987 1.00 94.75 89 LEU A O 1
ATOM 683 N N . GLU A 1 90 ? 21.959 -7.523 -15.163 1.00 94.44 90 GLU A N 1
ATOM 684 C CA . GLU A 1 90 ? 21.251 -7.375 -16.452 1.00 94.44 90 GLU A CA 1
ATOM 685 C C . GLU A 1 90 ? 20.536 -8.652 -16.922 1.00 94.44 90 GLU A C 1
ATOM 687 O O . GLU A 1 90 ? 19.484 -8.590 -17.555 1.00 94.44 90 GLU A O 1
ATOM 692 N N . TRP A 1 91 ? 21.051 -9.825 -16.547 1.00 95.62 91 TRP A N 1
ATOM 693 C CA . TRP A 1 91 ? 20.457 -11.129 -16.867 1.00 95.62 91 TRP A CA 1
ATOM 694 C C . TRP A 1 91 ? 19.038 -11.332 -16.309 1.00 95.62 91 TRP A C 1
ATOM 696 O O . TRP A 1 91 ? 18.330 -12.244 -16.731 1.00 95.62 91 TRP A O 1
ATOM 706 N N . ARG A 1 92 ? 18.617 -10.508 -15.347 1.00 96.94 92 ARG A N 1
ATOM 707 C CA . ARG A 1 92 ? 17.288 -10.545 -14.719 1.00 96.94 92 ARG A CA 1
ATOM 708 C C . ARG A 1 92 ? 16.236 -9.739 -15.482 1.00 96.94 92 ARG A C 1
ATOM 710 O O . ARG A 1 92 ? 15.080 -9.703 -15.044 1.00 96.94 92 ARG A O 1
ATOM 717 N N . ALA A 1 93 ? 16.636 -9.055 -16.555 1.00 97.19 93 ALA A N 1
ATOM 718 C CA . ALA A 1 93 ? 15.745 -8.251 -17.369 1.00 97.19 93 ALA A CA 1
ATOM 719 C C . ALA A 1 93 ? 14.594 -9.099 -17.925 1.00 97.19 93 ALA A C 1
ATOM 721 O O . ALA A 1 93 ? 14.761 -10.243 -18.346 1.00 97.19 93 ALA A O 1
ATOM 722 N N . LEU A 1 94 ? 13.405 -8.508 -17.930 1.00 98.06 94 LEU A N 1
ATOM 723 C CA . LEU A 1 94 ? 12.184 -9.099 -18.454 1.00 98.06 94 LEU A CA 1
ATOM 724 C C . LEU A 1 94 ? 11.715 -8.349 -19.709 1.00 98.06 94 LEU A C 1
ATOM 726 O O . LEU A 1 94 ? 12.017 -7.164 -19.874 1.00 98.06 94 LEU A O 1
ATOM 730 N N . PRO A 1 95 ? 10.954 -9.010 -20.601 1.00 97.94 95 PRO A N 1
ATOM 731 C CA . PRO A 1 95 ? 10.455 -8.375 -21.814 1.00 97.94 95 PRO A CA 1
ATOM 732 C C . PRO A 1 95 ? 9.461 -7.248 -21.505 1.00 97.94 95 PRO A C 1
ATOM 734 O O . PRO A 1 95 ? 8.615 -7.362 -20.615 1.00 97.94 95 PRO A O 1
ATOM 737 N N . ALA A 1 96 ? 9.511 -6.186 -22.314 1.00 97.62 96 ALA A N 1
ATOM 738 C CA . ALA A 1 96 ? 8.651 -5.005 -22.183 1.00 97.62 96 ALA A CA 1
ATOM 739 C C . ALA A 1 96 ? 7.145 -5.328 -22.230 1.00 97.62 96 ALA A C 1
ATOM 741 O O . ALA A 1 96 ? 6.336 -4.653 -21.593 1.00 97.62 96 ALA A O 1
ATOM 742 N N . SER A 1 97 ? 6.760 -6.402 -22.929 1.00 98.00 97 SER A N 1
ATOM 743 C CA . SER A 1 97 ? 5.369 -6.865 -23.017 1.00 98.00 97 SER A CA 1
ATOM 744 C C . SER A 1 97 ? 4.751 -7.221 -21.659 1.00 98.00 97 SER A C 1
ATOM 746 O O . SER A 1 97 ? 3.527 -7.197 -21.531 1.00 98.00 97 SER A O 1
ATOM 748 N N . LEU A 1 98 ? 5.565 -7.499 -20.633 1.00 98.38 98 LEU A N 1
ATOM 749 C CA . LEU A 1 98 ? 5.083 -7.791 -19.282 1.00 98.38 98 LEU A CA 1
ATOM 750 C C . LEU A 1 98 ? 4.741 -6.540 -18.457 1.00 98.38 98 LEU A C 1
ATOM 752 O O . LEU A 1 98 ? 4.080 -6.673 -17.429 1.00 98.38 98 LEU A O 1
ATOM 756 N N . ALA A 1 99 ? 5.109 -5.333 -18.898 1.00 98.19 99 ALA A N 1
ATOM 757 C CA . ALA A 1 99 ? 4.843 -4.105 -18.145 1.00 98.19 99 ALA A CA 1
ATOM 758 C C . ALA A 1 99 ? 3.339 -3.837 -17.969 1.00 98.19 99 ALA A C 1
ATOM 760 O O . ALA A 1 99 ? 2.880 -3.529 -16.872 1.00 98.19 99 ALA A O 1
ATOM 761 N N . THR A 1 100 ? 2.547 -4.007 -19.032 1.00 98.56 100 THR A N 1
ATOM 762 C CA . THR A 1 100 ? 1.088 -3.823 -18.981 1.00 98.56 100 THR A CA 1
ATOM 763 C C . THR A 1 100 ? 0.403 -4.788 -17.999 1.00 98.56 100 THR A C 1
ATOM 765 O O . THR A 1 100 ? -0.282 -4.303 -17.094 1.00 98.56 100 THR A O 1
ATOM 768 N N . PRO A 1 101 ? 0.560 -6.128 -18.104 1.00 98.56 101 PRO A N 1
ATOM 769 C CA . PRO A 1 101 ? -0.075 -7.045 -17.156 1.00 98.56 101 PRO A CA 1
ATOM 770 C C . PRO A 1 101 ? 0.462 -6.890 -15.726 1.00 98.56 101 PRO A C 1
ATOM 772 O O . PRO A 1 101 ? -0.307 -7.043 -14.774 1.00 98.56 101 PRO A O 1
ATOM 775 N N . ALA A 1 102 ? 1.738 -6.532 -15.549 1.00 98.44 102 ALA A N 1
ATOM 776 C CA . ALA A 1 102 ? 2.288 -6.241 -14.228 1.00 98.44 102 ALA A CA 1
ATOM 777 C C . ALA A 1 102 ? 1.620 -5.008 -13.594 1.00 98.44 102 ALA A C 1
ATOM 779 O O . ALA A 1 102 ? 1.181 -5.080 -12.445 1.00 98.44 102 ALA A O 1
ATOM 780 N N . LEU A 1 103 ? 1.451 -3.912 -14.346 1.00 98.56 103 LEU A N 1
ATOM 781 C CA . LEU A 1 103 ? 0.767 -2.714 -13.851 1.00 98.56 103 LEU A CA 1
ATOM 782 C C . LEU A 1 103 ? -0.703 -2.996 -13.509 1.00 98.56 103 LEU A C 1
ATOM 784 O O . LEU A 1 103 ? -1.171 -2.592 -12.448 1.00 98.56 103 LEU A O 1
ATOM 788 N N . ILE A 1 104 ? -1.420 -3.744 -14.355 1.00 98.75 104 ILE A N 1
ATOM 789 C CA . ILE A 1 104 ? -2.805 -4.156 -14.069 1.00 98.75 104 ILE A CA 1
ATOM 790 C C . ILE A 1 104 ? -2.868 -4.980 -12.776 1.00 98.75 104 ILE A C 1
ATOM 792 O O . ILE A 1 104 ? -3.726 -4.729 -11.931 1.00 98.75 104 ILE A O 1
ATOM 796 N N . THR A 1 105 ? -1.938 -5.920 -12.584 1.00 98.69 105 THR A N 1
ATOM 797 C CA . THR A 1 105 ? -1.860 -6.742 -11.364 1.00 98.69 105 THR A CA 1
ATOM 798 C C . THR A 1 105 ? -1.663 -5.874 -10.121 1.00 98.69 105 THR A C 1
ATOM 800 O O . THR A 1 105 ? -2.368 -6.049 -9.127 1.00 98.69 105 THR A O 1
ATOM 803 N N . VAL A 1 106 ? -0.753 -4.898 -10.190 1.00 98.50 106 VAL A N 1
ATOM 804 C CA . VAL A 1 106 ? -0.516 -3.928 -9.113 1.00 98.50 106 VAL A CA 1
ATOM 805 C C . VAL A 1 106 ? -1.780 -3.124 -8.807 1.00 98.50 106 VAL A C 1
ATOM 807 O O . VAL A 1 106 ? -2.152 -3.018 -7.641 1.00 98.50 106 VAL A O 1
ATOM 810 N N . ILE A 1 107 ? -2.473 -2.604 -9.825 1.00 98.75 107 ILE A N 1
ATOM 811 C CA . ILE A 1 107 ? -3.711 -1.829 -9.650 1.00 98.75 107 ILE A CA 1
ATOM 812 C C . ILE A 1 107 ? -4.798 -2.677 -8.984 1.00 98.75 107 ILE A C 1
ATOM 814 O O . ILE A 1 107 ? -5.402 -2.241 -8.006 1.00 98.75 107 ILE A O 1
ATOM 818 N N . VAL A 1 108 ? -5.035 -3.902 -9.460 1.00 98.81 108 VAL A N 1
ATOM 819 C CA . VAL A 1 108 ? -6.040 -4.806 -8.876 1.00 98.81 108 VAL A CA 1
ATOM 820 C C . VAL A 1 108 ? -5.716 -5.103 -7.411 1.00 98.81 108 VAL A C 1
ATOM 822 O O . VAL A 1 108 ? -6.599 -5.027 -6.553 1.00 98.81 108 VAL A O 1
ATOM 825 N N . TYR A 1 109 ? -4.446 -5.374 -7.100 1.00 98.81 109 TYR A N 1
ATOM 826 C CA . TYR A 1 109 ? -4.002 -5.612 -5.729 1.00 98.81 109 TYR A CA 1
ATOM 827 C C . TYR A 1 109 ? -4.186 -4.368 -4.843 1.00 98.81 109 TYR A C 1
ATOM 829 O O . TYR A 1 109 ? -4.672 -4.467 -3.710 1.00 98.81 109 TYR A O 1
ATOM 837 N N . GLN A 1 110 ? -3.840 -3.183 -5.356 1.00 98.75 110 GLN A N 1
ATOM 838 C CA . GLN A 1 110 ? -4.038 -1.904 -4.672 1.00 98.75 110 GLN A CA 1
ATOM 839 C C . GLN A 1 110 ? -5.514 -1.663 -4.363 1.00 98.75 110 GLN A C 1
ATOM 841 O O . GLN A 1 110 ? -5.851 -1.386 -3.215 1.00 98.75 110 GLN A O 1
ATOM 846 N N . LEU A 1 111 ? -6.404 -1.834 -5.343 1.00 98.81 111 LEU A N 1
ATOM 847 C CA . LEU A 1 111 ? -7.846 -1.661 -5.157 1.00 98.81 111 LEU A CA 1
ATOM 848 C C . LEU A 1 111 ? -8.411 -2.649 -4.130 1.00 98.81 111 LEU A C 1
ATOM 850 O O . LEU A 1 111 ? -9.158 -2.242 -3.240 1.00 98.81 111 LEU A O 1
ATOM 854 N N . GLY A 1 112 ? -8.013 -3.923 -4.189 1.00 98.81 112 GLY A N 1
ATOM 855 C CA . GLY A 1 112 ? -8.402 -4.921 -3.190 1.00 98.81 112 GLY A CA 1
ATOM 856 C C . GLY A 1 112 ? -7.959 -4.531 -1.775 1.00 98.81 112 GLY A C 1
ATOM 857 O O . GLY A 1 112 ? -8.747 -4.588 -0.829 1.00 98.81 112 GLY A O 1
ATOM 858 N N . THR A 1 113 ? -6.722 -4.051 -1.638 1.00 98.81 113 THR A N 1
ATOM 859 C CA . THR A 1 113 ? -6.181 -3.552 -0.366 1.00 98.81 113 THR A CA 1
ATOM 860 C C . THR A 1 113 ? -6.969 -2.340 0.135 1.00 98.81 113 THR A C 1
ATOM 862 O O . THR A 1 113 ? -7.396 -2.320 1.289 1.00 98.81 113 THR A O 1
ATOM 865 N N . VAL A 1 114 ? -7.238 -1.364 -0.736 1.00 98.81 114 VAL A N 1
ATOM 866 C CA . VAL A 1 114 ? -8.023 -0.157 -0.435 1.00 98.81 114 VAL A CA 1
ATOM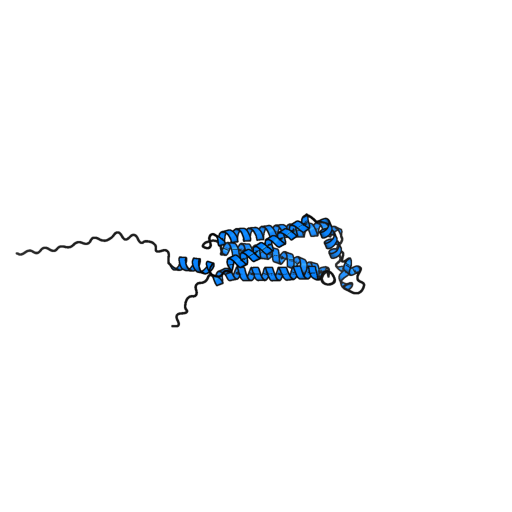 867 C C . VAL A 1 114 ? -9.418 -0.518 0.076 1.00 98.81 114 VAL A C 1
ATOM 869 O O . VAL A 1 114 ? -9.848 0.011 1.102 1.00 98.81 114 VAL A O 1
ATOM 872 N N . VAL A 1 115 ? -10.109 -1.465 -0.565 1.00 98.81 115 VAL A N 1
ATOM 873 C CA . VAL A 1 115 ? -11.428 -1.944 -0.118 1.00 98.81 115 VAL A CA 1
ATOM 874 C C . VAL A 1 115 ? -11.355 -2.546 1.288 1.00 98.81 115 VAL A C 1
ATOM 876 O O . VAL A 1 115 ? -12.181 -2.221 2.147 1.00 98.81 115 VAL A O 1
ATOM 879 N N . LEU A 1 116 ? -10.356 -3.392 1.564 1.00 98.75 116 LEU A N 1
ATOM 880 C CA . LEU A 1 116 ? -10.162 -3.982 2.892 1.00 98.75 116 LEU A CA 1
ATOM 881 C C . LEU A 1 116 ? -9.881 -2.915 3.958 1.00 98.75 116 LEU A C 1
ATOM 883 O O . LEU A 1 116 ? -10.439 -2.991 5.057 1.00 98.75 116 LEU A O 1
ATOM 887 N N . MET A 1 117 ? -9.058 -1.917 3.633 1.00 98.81 117 MET A N 1
ATOM 888 C CA . MET A 1 117 ? -8.729 -0.818 4.539 1.00 98.81 117 MET A CA 1
ATOM 889 C C . MET A 1 117 ? -9.953 0.054 4.831 1.00 98.81 117 MET A C 1
ATOM 891 O O . MET A 1 117 ? -10.265 0.292 5.996 1.00 98.81 117 MET A O 1
ATOM 895 N N . TRP A 1 118 ? -10.725 0.462 3.821 1.00 98.75 118 TRP A N 1
ATOM 896 C CA . TRP A 1 118 ? -11.946 1.244 4.048 1.00 98.75 118 TRP A CA 1
ATOM 897 C C . TRP A 1 118 ? -13.005 0.467 4.832 1.00 98.75 118 TRP A C 1
ATOM 899 O O . TRP A 1 118 ? -13.668 1.044 5.695 1.00 98.75 118 TRP A O 1
ATOM 909 N N . ARG A 1 119 ? -13.117 -0.856 4.640 1.00 98.62 119 ARG A N 1
ATOM 910 C CA . ARG A 1 119 ? -13.966 -1.707 5.492 1.00 98.62 119 ARG A CA 1
ATOM 911 C C . ARG A 1 119 ? -13.552 -1.622 6.965 1.00 98.62 119 ARG A C 1
ATOM 913 O O . ARG A 1 119 ? -14.415 -1.501 7.841 1.00 98.62 119 ARG A O 1
ATOM 920 N N . ALA A 1 120 ? -12.253 -1.664 7.251 1.00 98.06 120 ALA A N 1
ATOM 921 C CA . ALA A 1 120 ? -11.727 -1.503 8.603 1.00 98.06 120 ALA A CA 1
ATOM 922 C C . ALA A 1 120 ? -11.974 -0.085 9.157 1.00 98.06 120 ALA A C 1
ATOM 924 O O . ALA A 1 120 ? -12.426 0.038 10.295 1.00 98.06 120 ALA A O 1
ATOM 925 N N . VAL A 1 121 ? -11.807 0.970 8.348 1.00 98.19 121 VAL A N 1
ATOM 926 C CA . VAL A 1 121 ? -12.138 2.359 8.729 1.00 98.19 121 VAL A CA 1
ATOM 927 C C . VAL A 1 121 ? -13.616 2.491 9.105 1.00 98.19 121 VAL A C 1
ATOM 929 O O . VAL A 1 121 ? -13.935 2.989 10.182 1.00 98.19 121 VAL A O 1
ATOM 932 N N . ILE A 1 122 ? -14.530 1.986 8.272 1.00 97.56 122 ILE A N 1
ATOM 933 C CA . ILE A 1 122 ? -15.978 2.019 8.537 1.00 97.56 122 ILE A CA 1
ATOM 934 C C . ILE A 1 122 ? -16.309 1.268 9.833 1.00 97.56 122 ILE A C 1
ATOM 936 O O . ILE A 1 122 ? -17.090 1.759 10.650 1.00 97.56 122 ILE A O 1
ATOM 940 N N . THR A 1 123 ? -15.689 0.104 10.053 1.00 95.94 123 THR A N 1
ATOM 941 C CA . THR A 1 123 ? -15.821 -0.657 11.308 1.00 95.94 123 THR A CA 1
ATOM 942 C C . THR A 1 123 ? -15.360 0.185 12.498 1.00 95.94 123 THR A C 1
ATOM 944 O O . THR A 1 123 ? -16.067 0.295 13.497 1.00 95.94 123 THR A O 1
ATOM 947 N N . GLY A 1 124 ? -14.218 0.857 12.368 1.00 94.06 124 GLY A N 1
ATOM 948 C CA . GLY A 1 124 ? -13.658 1.737 13.385 1.00 94.06 124 GLY A CA 1
ATOM 949 C C . GLY A 1 124 ? -14.558 2.914 13.739 1.00 94.06 124 GLY A C 1
ATOM 950 O O . GLY A 1 124 ? -14.784 3.186 14.915 1.00 94.06 124 GLY A O 1
ATOM 951 N N . LEU A 1 125 ? -15.158 3.560 12.739 1.00 94.12 125 LEU A N 1
ATOM 952 C CA . LEU A 1 125 ? -16.125 4.640 12.949 1.00 94.12 125 LEU A CA 1
ATOM 953 C C . LEU A 1 125 ? -17.383 4.162 13.692 1.00 94.12 125 LEU A C 1
ATOM 955 O O . LEU A 1 125 ? -17.972 4.932 14.452 1.00 94.12 125 LEU A O 1
ATOM 959 N N . ARG A 1 126 ? -17.809 2.906 13.503 1.00 92.50 126 ARG A N 1
ATOM 960 C CA . ARG A 1 126 ? -18.900 2.307 14.296 1.00 92.50 126 ARG A CA 1
ATOM 961 C C . ARG A 1 126 ? -18.463 2.063 15.739 1.00 92.50 126 ARG A C 1
ATOM 963 O O . ARG A 1 126 ? -19.194 2.440 16.651 1.00 92.50 126 ARG A O 1
ATOM 970 N N . VAL A 1 127 ? -17.261 1.520 15.951 1.00 90.75 127 VAL A N 1
ATOM 971 C CA . VAL A 1 127 ? -16.692 1.304 17.296 1.00 90.75 127 VAL A CA 1
ATOM 972 C C . VAL A 1 127 ? -16.530 2.627 18.048 1.00 90.75 127 VAL A C 1
ATOM 974 O O . VAL A 1 127 ? -16.860 2.698 19.226 1.00 90.75 127 VAL A O 1
ATOM 977 N N . LEU A 1 128 ? -16.114 3.704 17.377 1.00 88.19 128 LEU A N 1
ATOM 978 C CA . LEU A 1 128 ? -15.978 5.025 17.995 1.00 88.19 128 LEU A CA 1
ATOM 979 C C . LEU A 1 128 ? -17.327 5.582 18.489 1.00 88.19 128 LEU A C 1
ATOM 981 O O . LEU A 1 128 ? -17.386 6.222 19.539 1.00 88.19 128 LEU A O 1
ATOM 985 N N . ARG A 1 129 ? -18.418 5.304 17.760 1.00 86.88 129 ARG A N 1
ATOM 986 C CA . ARG A 1 129 ? -19.791 5.677 18.146 1.00 86.88 129 ARG A CA 1
ATOM 987 C C . ARG A 1 129 ? -20.39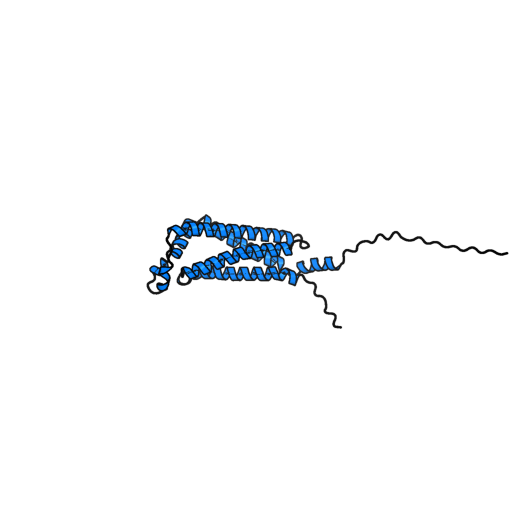4 4.745 19.200 1.00 86.88 129 ARG A C 1
ATOM 989 O O . ARG A 1 129 ? -21.249 5.170 19.969 1.00 86.88 129 ARG A O 1
ATOM 996 N N . SER A 1 130 ? -19.997 3.475 19.234 1.00 82.06 130 SER A N 1
ATOM 997 C CA . SER A 1 130 ? -20.544 2.460 20.146 1.00 82.06 130 SER A CA 1
ATOM 998 C C . SER A 1 130 ? -19.462 1.470 20.611 1.00 82.06 130 SER A C 1
ATOM 1000 O O . SER A 1 130 ? -19.418 0.332 20.147 1.00 82.06 130 SER A O 1
ATOM 1002 N N . PRO A 1 131 ? -18.610 1.859 21.582 1.00 67.00 131 PRO A N 1
ATOM 1003 C CA . PRO A 1 131 ? -17.399 1.105 21.940 1.00 67.00 131 PRO A CA 1
ATOM 1004 C C . PRO A 1 131 ? -17.641 -0.274 22.564 1.00 67.00 131 PRO A C 1
ATOM 1006 O O . PRO A 1 131 ? -16.745 -1.113 22.587 1.00 67.00 131 PRO A O 1
ATOM 1009 N N . ARG A 1 132 ? -18.848 -0.522 23.090 1.00 64.81 132 ARG A N 1
ATOM 1010 C CA . ARG A 1 132 ? -19.175 -1.736 23.859 1.00 64.81 132 ARG A CA 1
ATOM 1011 C C . ARG A 1 132 ? -19.175 -3.020 23.024 1.00 64.81 132 ARG A C 1
ATOM 1013 O O . ARG A 1 132 ? -19.170 -4.101 23.603 1.00 64.81 132 ARG A O 1
ATOM 1020 N N . ARG A 1 133 ? -19.210 -2.927 21.689 1.00 68.19 133 ARG A N 1
ATOM 1021 C CA . ARG A 1 133 ? -19.259 -4.075 20.772 1.00 68.19 133 ARG A CA 1
ATOM 1022 C C . ARG A 1 133 ? -18.456 -3.744 19.511 1.00 68.19 133 ARG A C 1
ATOM 1024 O O . ARG A 1 133 ? -18.687 -2.710 18.900 1.00 68.19 133 ARG A O 1
ATOM 1031 N N . GLY A 1 134 ? -17.511 -4.607 19.131 1.00 85.38 134 GLY A N 1
ATOM 1032 C CA . GLY A 1 134 ? -16.824 -4.512 17.833 1.00 85.38 134 GLY A CA 1
ATOM 1033 C C . GLY A 1 134 ? -15.322 -4.207 17.856 1.00 85.38 134 GLY A C 1
ATOM 1034 O O . GLY A 1 134 ? -14.716 -4.190 16.791 1.00 85.38 134 GLY A O 1
ATOM 1035 N N . LEU A 1 135 ? -14.675 -4.029 19.018 1.00 88.00 135 LEU A N 1
ATOM 1036 C CA . LEU A 1 135 ? -13.215 -3.820 19.063 1.00 88.00 135 LEU A CA 1
ATOM 1037 C C . LEU A 1 135 ? -12.437 -5.011 18.469 1.00 88.00 135 LEU A C 1
ATOM 1039 O O . LEU A 1 135 ? -11.528 -4.818 17.669 1.00 88.00 135 LEU A O 1
ATOM 1043 N N . ALA A 1 136 ? -12.826 -6.243 18.807 1.00 91.00 136 ALA A N 1
ATOM 1044 C CA . ALA A 1 136 ? -12.206 -7.444 18.243 1.00 91.00 136 ALA A CA 1
ATOM 1045 C C . ALA A 1 136 ? -12.404 -7.546 16.718 1.00 91.00 136 ALA A C 1
ATOM 1047 O O . ALA A 1 136 ? -11.505 -7.966 15.992 1.00 91.00 136 ALA A O 1
ATOM 1048 N N . GLU A 1 137 ? -13.572 -7.128 16.221 1.00 93.88 137 GLU A N 1
ATOM 1049 C CA . GLU A 1 137 ? -13.863 -7.076 14.787 1.00 93.88 137 GLU A CA 1
ATOM 1050 C C . GLU A 1 137 ? -13.013 -6.017 14.077 1.00 93.88 137 GLU A C 1
ATOM 1052 O O . GLU A 1 137 ? -12.434 -6.310 13.032 1.00 93.88 137 GLU A O 1
ATOM 1057 N N . LEU A 1 138 ? -12.874 -4.825 14.667 1.00 94.69 138 LEU A N 1
ATOM 1058 C CA . LEU A 1 138 ? -11.982 -3.777 14.173 1.00 94.69 138 LEU A CA 1
ATOM 1059 C C . LEU A 1 138 ? -10.545 -4.288 14.053 1.00 94.69 138 LEU A C 1
ATOM 1061 O O . LEU A 1 138 ? -9.961 -4.181 12.978 1.00 94.69 138 LEU A O 1
ATOM 1065 N N . ILE A 1 139 ? -9.996 -4.874 15.121 1.00 95.00 139 ILE A N 1
ATOM 1066 C CA . ILE A 1 139 ? -8.620 -5.394 15.135 1.00 95.00 139 ILE A CA 1
ATOM 1067 C C . ILE A 1 139 ? -8.430 -6.429 14.025 1.00 95.00 139 ILE A C 1
ATOM 1069 O O . ILE A 1 139 ? -7.467 -6.350 13.265 1.00 95.00 139 ILE A O 1
ATOM 1073 N N . ARG A 1 140 ? -9.379 -7.359 13.867 1.00 96.75 140 ARG A N 1
ATOM 1074 C CA . ARG A 1 140 ? -9.341 -8.356 12.791 1.00 96.75 140 ARG A CA 1
ATOM 1075 C C . ARG A 1 140 ? -9.379 -7.710 11.405 1.00 96.75 140 ARG A C 1
ATOM 1077 O O . ARG A 1 140 ? -8.593 -8.089 10.542 1.00 96.75 140 ARG A O 1
ATOM 1084 N N . HIS A 1 141 ? -10.270 -6.745 11.173 1.00 98.25 141 HIS A N 1
ATOM 1085 C CA . HIS A 1 141 ? -10.366 -6.059 9.882 1.00 98.25 141 HIS A CA 1
ATOM 1086 C C . HIS A 1 141 ? -9.098 -5.267 9.553 1.00 98.25 141 HIS A C 1
ATOM 1088 O O . HIS A 1 141 ? -8.616 -5.369 8.424 1.00 98.25 141 HIS A O 1
ATOM 1094 N N . VAL A 1 142 ? -8.533 -4.545 10.527 1.00 98.00 142 VAL A N 1
ATOM 1095 C CA . VAL A 1 142 ? -7.257 -3.835 10.366 1.00 98.00 142 VAL A CA 1
ATOM 1096 C C . VAL A 1 142 ? -6.143 -4.831 10.054 1.00 98.00 142 VAL A C 1
ATOM 1098 O O . VAL A 1 142 ? -5.505 -4.695 9.016 1.00 98.00 142 VAL A O 1
ATOM 1101 N N . ASN A 1 143 ? -5.967 -5.887 10.852 1.00 98.19 143 ASN A N 1
ATOM 1102 C CA . ASN A 1 143 ? -4.915 -6.882 10.625 1.00 98.19 143 ASN A CA 1
ATOM 1103 C C . ASN A 1 143 ? -5.039 -7.558 9.247 1.00 98.19 143 ASN A C 1
ATOM 1105 O O . ASN A 1 143 ? -4.047 -7.656 8.532 1.00 98.19 143 ASN A O 1
ATOM 1109 N N . HIS A 1 144 ? -6.243 -7.953 8.816 1.00 98.25 144 HIS A N 1
ATOM 1110 C CA . HIS A 1 144 ? -6.447 -8.526 7.477 1.00 98.25 144 HIS A CA 1
ATOM 1111 C C . HIS A 1 144 ? -6.068 -7.550 6.358 1.00 98.25 144 HIS A C 1
ATOM 1113 O O . HIS A 1 144 ? -5.428 -7.941 5.386 1.00 98.25 144 HIS A O 1
ATOM 1119 N N . SER A 1 145 ? -6.448 -6.278 6.486 1.00 98.62 145 SER A N 1
ATOM 1120 C CA . SER A 1 145 ? -6.068 -5.263 5.501 1.00 98.62 145 SER A CA 1
ATOM 1121 C C . SER A 1 145 ? -4.566 -4.963 5.516 1.00 98.62 145 SER A C 1
ATOM 1123 O O . SER A 1 145 ? -3.982 -4.739 4.459 1.00 98.62 145 SER A O 1
ATOM 1125 N N . LEU A 1 146 ? -3.924 -5.027 6.688 1.00 98.38 146 LEU A N 1
ATOM 1126 C CA . LEU A 1 146 ? -2.488 -4.820 6.839 1.00 98.38 146 LEU A CA 1
ATOM 1127 C C . LEU A 1 146 ? -1.673 -5.956 6.232 1.00 98.38 146 LEU A C 1
ATOM 1129 O O . LEU A 1 146 ? -0.605 -5.682 5.705 1.00 98.38 146 LEU A O 1
ATOM 1133 N N . VAL A 1 147 ? -2.171 -7.196 6.231 1.00 98.56 147 VAL A N 1
ATOM 1134 C CA . VAL A 1 147 ? -1.522 -8.297 5.497 1.00 98.56 147 VAL A CA 1
ATOM 1135 C C . VAL A 1 147 ? -1.422 -7.963 4.009 1.00 98.56 147 VAL A C 1
ATOM 1137 O O . VAL A 1 147 ? -0.344 -8.084 3.434 1.00 98.56 147 VAL A O 1
ATOM 1140 N N . ALA A 1 148 ? -2.512 -7.485 3.400 1.00 98.62 148 ALA A N 1
ATOM 1141 C CA . ALA A 1 148 ? -2.492 -7.064 2.001 1.00 98.62 148 ALA A CA 1
ATOM 1142 C C . ALA A 1 148 ? -1.578 -5.841 1.801 1.00 98.62 148 ALA A C 1
ATOM 1144 O O . ALA A 1 148 ? -0.682 -5.855 0.966 1.00 98.62 148 ALA A O 1
ATOM 1145 N N . PHE A 1 149 ? -1.727 -4.808 2.629 1.00 98.75 149 PHE A N 1
ATOM 1146 C CA . PHE A 1 149 ? -0.917 -3.591 2.550 1.00 98.75 149 PHE A CA 1
ATOM 1147 C C . PHE A 1 149 ? 0.590 -3.867 2.675 1.00 98.75 149 PHE A C 1
ATOM 1149 O O . PHE A 1 149 ? 1.371 -3.448 1.826 1.00 98.75 149 PHE A O 1
ATOM 1156 N N . VAL A 1 150 ? 1.010 -4.614 3.698 1.00 98.38 150 VAL A N 1
ATOM 1157 C CA . VAL A 1 150 ? 2.411 -5.014 3.896 1.00 98.38 150 VAL A CA 1
ATOM 1158 C C . VAL A 1 150 ? 2.879 -5.909 2.751 1.00 98.38 150 VAL A C 1
ATOM 1160 O O . VAL A 1 150 ? 3.980 -5.708 2.244 1.00 98.38 150 VAL A O 1
ATOM 1163 N N . GLY A 1 151 ? 2.040 -6.845 2.299 1.00 98.56 151 GLY A N 1
ATOM 1164 C CA . GLY A 1 151 ? 2.323 -7.703 1.151 1.00 98.56 151 GLY A CA 1
ATOM 1165 C C . GLY A 1 151 ? 2.615 -6.913 -0.126 1.00 98.56 151 GLY A C 1
ATOM 1166 O O . GLY A 1 151 ? 3.576 -7.229 -0.822 1.00 98.56 151 GLY A O 1
ATOM 1167 N N . LEU A 1 152 ? 1.860 -5.843 -0.394 1.00 98.50 152 LEU A N 1
ATOM 1168 C CA . LEU A 1 152 ? 2.085 -4.953 -1.535 1.00 98.50 152 LEU A CA 1
ATOM 1169 C C . LEU A 1 152 ? 3.475 -4.303 -1.486 1.00 98.50 152 LEU A C 1
ATOM 1171 O O . LEU A 1 152 ? 4.227 -4.377 -2.457 1.00 98.50 152 LEU A O 1
ATOM 1175 N N . PHE A 1 153 ? 3.837 -3.681 -0.361 1.00 98.19 153 PHE A N 1
ATOM 1176 C CA . PHE A 1 153 ? 5.113 -2.964 -0.248 1.00 98.19 153 PHE A CA 1
ATOM 1177 C C . PHE A 1 153 ? 6.316 -3.895 -0.128 1.00 98.19 153 PHE A C 1
ATOM 1179 O O . PHE A 1 153 ? 7.366 -3.593 -0.693 1.00 98.19 153 PHE A O 1
ATOM 1186 N N . LEU A 1 154 ? 6.170 -5.057 0.516 1.00 98.06 154 LEU A N 1
ATOM 1187 C CA . LEU A 1 154 ? 7.176 -6.116 0.436 1.00 98.06 154 LEU A CA 1
ATOM 1188 C C . LEU A 1 154 ? 7.333 -6.610 -1.004 1.00 98.06 154 LEU A C 1
ATOM 1190 O O . LEU A 1 154 ? 8.459 -6.767 -1.462 1.00 98.06 154 LEU A O 1
ATOM 1194 N N . GLY A 1 155 ? 6.234 -6.782 -1.743 1.00 97.81 155 GLY A N 1
ATOM 1195 C CA . GLY A 1 155 ? 6.260 -7.126 -3.163 1.00 97.81 155 GLY A CA 1
ATOM 1196 C C . GLY A 1 155 ? 7.053 -6.113 -3.991 1.00 97.81 155 GLY A C 1
ATOM 1197 O O . GLY A 1 155 ? 7.909 -6.505 -4.785 1.00 97.81 155 GLY A O 1
ATOM 1198 N N . PHE A 1 156 ? 6.851 -4.813 -3.757 1.00 96.81 156 PHE A N 1
ATOM 1199 C CA . PHE A 1 156 ? 7.646 -3.764 -4.398 1.00 96.81 156 PHE A CA 1
ATOM 1200 C C . PHE A 1 156 ? 9.121 -3.782 -3.994 1.00 96.81 156 PHE A C 1
ATOM 1202 O O . PHE A 1 156 ? 9.974 -3.595 -4.853 1.00 96.81 156 PHE A O 1
ATOM 1209 N N . LEU A 1 157 ? 9.455 -4.031 -2.725 1.00 97.00 157 LEU A N 1
ATOM 1210 C CA . LEU A 1 157 ? 10.855 -4.115 -2.294 1.00 97.00 157 LEU A CA 1
ATOM 1211 C C . LEU A 1 157 ? 11.563 -5.351 -2.857 1.00 97.00 157 LEU A C 1
ATOM 1213 O O . LEU A 1 157 ? 12.703 -5.248 -3.300 1.00 97.00 157 LEU A O 1
ATOM 1217 N N . VAL A 1 158 ? 10.897 -6.507 -2.876 1.00 97.50 158 VAL A N 1
ATOM 1218 C CA . VAL A 1 158 ? 11.450 -7.753 -3.426 1.00 97.50 158 VAL A CA 1
ATOM 1219 C C . VAL A 1 158 ? 11.640 -7.634 -4.935 1.00 97.50 158 VAL A C 1
ATOM 1221 O O . VAL A 1 158 ? 12.730 -7.907 -5.438 1.00 97.50 158 VAL A O 1
ATOM 1224 N N . SER A 1 159 ? 10.619 -7.169 -5.662 1.00 95.69 159 SER A N 1
ATOM 1225 C CA . SER A 1 159 ? 10.748 -6.908 -7.102 1.00 95.69 159 SER A CA 1
ATOM 1226 C C . SER A 1 159 ? 11.768 -5.802 -7.385 1.00 95.69 159 SER A C 1
ATOM 1228 O O . SER A 1 159 ? 12.559 -5.908 -8.317 1.00 95.69 159 SER A O 1
ATOM 1230 N N . GLY A 1 160 ? 11.838 -4.782 -6.536 1.00 94.44 160 GLY A N 1
ATOM 1231 C CA . GLY A 1 160 ? 12.824 -3.719 -6.638 1.00 94.44 160 GLY A CA 1
ATOM 1232 C C . GLY A 1 160 ? 14.259 -4.171 -6.462 1.00 94.44 160 GLY A C 1
ATOM 1233 O O . GLY A 1 160 ? 15.141 -3.748 -7.209 1.00 94.44 160 GLY A O 1
ATOM 1234 N N . LEU A 1 161 ? 14.491 -5.067 -5.506 1.00 95.19 161 LEU A N 1
ATOM 1235 C CA . LEU A 1 161 ? 15.786 -5.694 -5.293 1.00 95.19 161 LEU A CA 1
ATOM 1236 C C . LEU A 1 161 ? 16.164 -6.600 -6.469 1.00 95.19 161 LEU A C 1
ATOM 1238 O O . LEU A 1 161 ? 17.317 -6.582 -6.902 1.00 95.19 161 LEU A O 1
ATOM 1242 N N . TRP A 1 162 ? 15.197 -7.344 -7.019 1.00 96.38 162 TRP A N 1
ATOM 1243 C CA . TRP A 1 162 ? 15.392 -8.138 -8.233 1.00 96.38 162 TRP A CA 1
ATOM 1244 C C . TRP A 1 162 ? 15.855 -7.258 -9.398 1.00 96.38 162 TRP A C 1
ATOM 1246 O O . TRP A 1 162 ? 16.908 -7.538 -9.976 1.00 96.38 162 TRP A O 1
ATOM 1256 N N . PHE A 1 163 ? 15.138 -6.160 -9.669 1.00 95.44 163 PHE A N 1
ATOM 1257 C CA . PHE A 1 163 ? 15.433 -5.231 -10.765 1.00 95.44 163 PHE A CA 1
ATOM 1258 C C . PHE A 1 163 ? 16.553 -4.222 -10.481 1.00 95.44 163 PHE A C 1
ATOM 1260 O O . PHE A 1 163 ? 16.869 -3.396 -11.332 1.00 95.44 163 PHE A O 1
ATOM 1267 N N . GLY A 1 164 ? 17.157 -4.261 -9.292 1.00 92.19 164 GLY A N 1
ATOM 1268 C CA . GLY A 1 164 ? 18.224 -3.336 -8.924 1.00 92.19 164 GLY A CA 1
ATOM 1269 C C . GLY A 1 164 ? 17.784 -1.871 -8.865 1.00 92.19 164 GLY A C 1
ATOM 1270 O O . GLY A 1 164 ? 18.640 -0.990 -8.92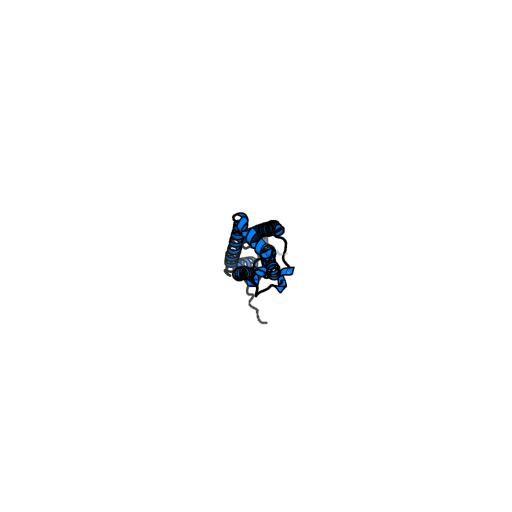6 1.00 92.19 164 GLY A O 1
ATOM 1271 N N . TYR A 1 165 ? 16.480 -1.569 -8.726 1.00 90.06 165 TYR A N 1
ATOM 1272 C CA . TYR A 1 165 ? 16.032 -0.173 -8.800 1.00 90.06 165 TYR A CA 1
ATOM 1273 C C . TYR A 1 165 ? 16.639 0.680 -7.689 1.00 90.06 165 TYR A C 1
ATOM 1275 O O . TYR A 1 165 ? 16.716 1.893 -7.834 1.00 90.06 165 TYR A O 1
ATOM 1283 N N . TRP A 1 166 ? 17.069 0.078 -6.578 1.00 88.81 166 TRP A N 1
ATOM 1284 C CA . TRP A 1 166 ? 17.660 0.761 -5.425 1.00 88.81 166 TRP A CA 1
ATOM 1285 C C . TRP A 1 166 ? 18.867 1.641 -5.781 1.00 88.81 166 TRP A C 1
ATOM 1287 O O . TRP A 1 166 ? 19.143 2.611 -5.079 1.00 88.81 166 TRP A O 1
ATOM 1297 N N . MET A 1 167 ? 19.547 1.341 -6.892 1.00 88.81 167 MET A N 1
ATOM 1298 C CA . MET A 1 167 ? 20.673 2.123 -7.407 1.00 88.81 167 MET A CA 1
ATOM 1299 C C . MET A 1 167 ? 20.244 3.442 -8.073 1.00 88.81 167 MET A C 1
ATOM 1301 O O . MET A 1 167 ? 21.020 4.393 -8.073 1.00 88.81 167 MET A O 1
ATOM 1305 N N . HIS A 1 168 ? 19.014 3.530 -8.597 1.00 85.44 168 HIS A N 1
ATOM 1306 C CA . HIS A 1 168 ? 18.554 4.667 -9.419 1.00 85.44 168 HIS A CA 1
ATOM 1307 C C . HIS A 1 168 ? 17.222 5.288 -8.972 1.00 85.44 168 HIS A C 1
ATOM 1309 O O . HIS A 1 168 ? 16.916 6.420 -9.331 1.00 85.44 168 HIS A O 1
ATOM 1315 N N . LEU A 1 169 ? 16.429 4.580 -8.167 1.00 88.31 169 LEU A N 1
ATOM 1316 C CA . LEU A 1 169 ? 15.105 4.976 -7.679 1.00 88.31 169 LEU A CA 1
ATOM 1317 C C . LEU A 1 169 ? 15.080 5.040 -6.142 1.00 88.31 169 LEU A C 1
ATOM 1319 O O . LEU A 1 169 ? 14.143 4.570 -5.494 1.00 88.31 169 LEU A O 1
ATOM 1323 N N . GLY A 1 170 ? 16.115 5.642 -5.548 1.00 90.50 170 GLY A N 1
ATOM 1324 C CA . GLY A 1 170 ? 16.245 5.811 -4.096 1.00 90.50 170 GLY A CA 1
ATOM 1325 C C . GLY A 1 170 ? 15.001 6.415 -3.422 1.00 90.50 170 GLY A C 1
ATOM 1326 O O . GLY A 1 170 ? 14.504 5.829 -2.461 1.00 90.50 170 GLY A O 1
ATOM 1327 N N . PRO A 1 171 ? 14.421 7.522 -3.928 1.00 94.38 171 PRO A N 1
ATOM 1328 C CA . PRO A 1 171 ? 13.197 8.087 -3.353 1.00 94.38 171 PRO A CA 1
ATOM 1329 C C . PRO A 1 171 ? 11.997 7.128 -3.377 1.00 94.38 171 PRO A C 1
ATOM 1331 O O . PRO A 1 171 ? 11.255 7.049 -2.401 1.00 94.38 171 PRO A O 1
ATOM 1334 N N . VAL A 1 172 ? 11.831 6.346 -4.450 1.00 92.19 172 VAL A N 1
ATOM 1335 C CA . VAL A 1 172 ? 10.749 5.349 -4.560 1.00 92.19 172 VAL A CA 1
ATOM 1336 C C . VAL A 1 172 ? 10.940 4.239 -3.525 1.00 92.19 172 VAL A C 1
ATOM 1338 O O . VAL A 1 172 ? 9.998 3.866 -2.828 1.00 92.19 172 VAL A O 1
ATOM 1341 N N . GLN A 1 173 ? 12.177 3.767 -3.346 1.00 94.69 173 GLN A N 1
ATOM 1342 C CA . GLN A 1 173 ? 12.512 2.815 -2.289 1.00 94.69 173 GLN A CA 1
ATOM 1343 C C . GLN A 1 173 ? 12.125 3.318 -0.900 1.00 94.69 173 GLN A C 1
ATOM 1345 O O . GLN A 1 173 ? 11.559 2.571 -0.099 1.00 94.69 173 GLN A O 1
ATOM 1350 N N . GLN A 1 174 ? 12.463 4.576 -0.610 1.00 96.31 174 GLN A N 1
ATOM 1351 C CA . GLN A 1 174 ? 12.219 5.188 0.691 1.00 96.31 174 GLN A CA 1
ATOM 1352 C C . GLN A 1 174 ? 10.727 5.244 1.009 1.00 96.31 174 GLN A C 1
ATOM 1354 O O . GLN A 1 174 ? 10.337 4.959 2.141 1.00 96.31 174 GLN A O 1
ATOM 1359 N N . VAL A 1 175 ? 9.881 5.520 0.014 1.00 96.00 175 VAL A N 1
ATOM 1360 C CA . VAL A 1 175 ? 8.422 5.473 0.178 1.00 96.00 175 VAL A CA 1
ATOM 1361 C C . VAL A 1 175 ? 7.965 4.072 0.599 1.00 96.00 175 VAL A C 1
ATOM 1363 O O . VAL A 1 175 ? 7.222 3.948 1.572 1.00 96.00 175 VAL A O 1
ATOM 1366 N N . HIS A 1 176 ? 8.455 3.007 -0.043 1.00 96.81 176 HIS A N 1
ATOM 1367 C CA . HIS A 1 176 ? 8.080 1.632 0.315 1.00 96.81 176 HIS A CA 1
ATOM 1368 C C . HIS A 1 176 ? 8.507 1.251 1.741 1.00 96.81 176 HIS A C 1
ATOM 1370 O O . HIS A 1 176 ? 7.695 0.717 2.499 1.00 96.81 176 HIS A O 1
ATOM 1376 N N . PHE A 1 177 ? 9.740 1.576 2.151 1.00 97.38 177 PHE A N 1
ATOM 1377 C CA . PHE A 1 177 ? 10.181 1.357 3.535 1.00 97.38 177 PHE A CA 1
ATOM 1378 C C . PHE A 1 177 ? 9.365 2.169 4.539 1.00 97.38 177 PHE A C 1
ATOM 1380 O O . PHE A 1 177 ? 8.951 1.638 5.569 1.00 97.38 177 PHE A O 1
ATOM 1387 N N . THR A 1 178 ? 9.092 3.437 4.230 1.00 97.50 178 THR A N 1
ATOM 1388 C CA . THR A 1 178 ? 8.284 4.314 5.087 1.00 97.50 178 THR A CA 1
ATOM 1389 C C . THR A 1 178 ? 6.899 3.728 5.315 1.00 97.50 178 THR A C 1
ATOM 1391 O O . THR A 1 178 ? 6.422 3.685 6.446 1.00 97.50 178 THR A O 1
ATOM 1394 N N . LEU A 1 179 ? 6.267 3.197 4.271 1.00 97.44 179 LEU A N 1
ATOM 1395 C CA . LEU A 1 179 ? 4.938 2.605 4.383 1.00 97.44 179 LEU A CA 1
ATOM 1396 C C . LEU A 1 179 ? 4.956 1.294 5.157 1.00 97.44 179 LEU A C 1
ATOM 1398 O O . LEU A 1 179 ? 4.036 1.059 5.931 1.00 97.44 179 LEU A O 1
ATOM 1402 N N . LEU A 1 180 ? 6.009 0.480 5.048 1.00 97.81 180 LEU A N 1
ATOM 1403 C CA . LEU A 1 180 ? 6.171 -0.687 5.919 1.00 97.81 180 LEU A CA 1
ATOM 1404 C C . LEU A 1 180 ? 6.319 -0.293 7.390 1.00 97.81 180 LEU A C 1
ATOM 1406 O O . LEU A 1 180 ? 5.681 -0.906 8.244 1.00 97.81 180 LEU A O 1
ATOM 1410 N N . MET A 1 181 ? 7.094 0.753 7.690 1.00 98.19 181 MET A N 1
ATOM 1411 C CA . MET A 1 181 ? 7.231 1.275 9.053 1.00 98.19 181 MET A CA 1
ATOM 1412 C C . MET A 1 181 ? 5.893 1.793 9.592 1.00 98.19 181 MET A C 1
ATOM 1414 O O . MET A 1 181 ? 5.499 1.448 10.705 1.00 98.19 181 MET A O 1
ATOM 1418 N N . VAL A 1 182 ? 5.149 2.555 8.786 1.00 97.19 182 VAL A N 1
ATOM 1419 C CA . VAL A 1 182 ? 3.805 3.033 9.144 1.00 97.19 182 VAL A CA 1
ATOM 1420 C C . VAL A 1 182 ? 2.832 1.865 9.328 1.00 97.19 182 VAL A C 1
ATOM 1422 O O . VAL A 1 182 ? 2.090 1.840 10.306 1.00 97.19 182 VAL A O 1
ATOM 1425 N N . GLY A 1 183 ? 2.850 0.868 8.441 1.00 97.12 183 GLY A N 1
ATOM 1426 C CA . GLY A 1 183 ? 2.016 -0.331 8.542 1.00 97.12 183 GLY A CA 1
ATOM 1427 C C . GLY A 1 183 ? 2.305 -1.139 9.809 1.00 97.12 183 GLY A C 1
ATOM 1428 O O . GLY A 1 183 ? 1.373 -1.538 10.506 1.00 97.12 183 GLY A O 1
ATOM 1429 N N . ALA A 1 184 ? 3.582 -1.316 10.156 1.00 97.31 184 ALA A N 1
ATOM 1430 C CA . ALA A 1 184 ? 4.007 -1.964 11.395 1.00 97.31 184 ALA A CA 1
ATOM 1431 C C . ALA A 1 184 ? 3.583 -1.166 12.638 1.00 97.31 184 ALA A C 1
ATOM 1433 O O . ALA A 1 184 ? 3.098 -1.750 13.607 1.00 97.31 184 ALA A O 1
ATOM 1434 N N . LEU A 1 185 ? 3.691 0.167 12.601 1.00 97.06 185 LEU A N 1
ATOM 1435 C CA . LEU A 1 185 ? 3.217 1.036 13.677 1.00 97.06 185 LEU A CA 1
ATOM 1436 C C . LEU A 1 185 ? 1.699 0.915 13.861 1.00 97.06 185 LEU A C 1
ATOM 1438 O O . LEU A 1 185 ? 1.235 0.717 14.980 1.00 97.06 185 LEU A O 1
ATOM 1442 N N . VAL A 1 186 ? 0.914 0.974 12.783 1.00 96.88 186 VAL A N 1
ATOM 1443 C CA . VAL A 1 186 ? -0.543 0.775 12.845 1.00 96.88 186 VAL A CA 1
ATOM 1444 C C . VAL A 1 186 ? -0.874 -0.611 13.397 1.00 96.88 186 VAL A C 1
ATOM 1446 O O . VAL A 1 186 ? -1.755 -0.715 14.255 1.00 96.88 186 VAL A O 1
ATOM 1449 N N . ALA A 1 187 ? -0.181 -1.663 12.944 1.00 96.69 187 ALA A N 1
ATOM 1450 C CA . ALA A 1 187 ? -0.358 -3.017 13.463 1.00 96.69 187 ALA A CA 1
ATOM 1451 C C . ALA A 1 187 ? -0.136 -3.038 14.979 1.00 96.69 187 ALA A C 1
ATOM 1453 O O . ALA A 1 187 ? -1.007 -3.483 15.727 1.00 96.69 187 ALA A O 1
ATOM 1454 N N . LEU A 1 188 ? 0.989 -2.495 15.443 1.00 95.81 188 LEU A N 1
ATOM 1455 C CA . LEU A 1 188 ? 1.331 -2.433 16.857 1.00 95.81 188 LEU A CA 1
ATOM 1456 C C . LEU A 1 188 ? 0.264 -1.677 17.658 1.00 95.81 188 LEU A C 1
ATOM 1458 O O . LEU A 1 188 ? -0.325 -2.240 18.577 1.00 95.81 188 LEU A O 1
ATOM 1462 N N . LEU A 1 189 ? -0.042 -0.433 17.282 1.00 94.06 189 LEU A N 1
ATOM 1463 C CA . LEU A 1 189 ? -0.997 0.408 18.009 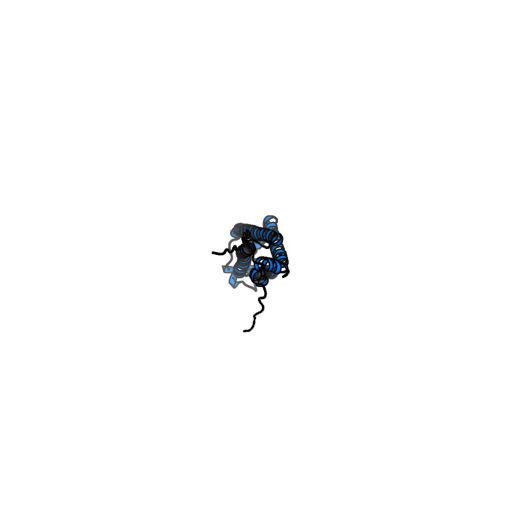1.00 94.06 189 LEU A CA 1
ATOM 1464 C C . LEU A 1 189 ? -2.393 -0.225 18.058 1.00 94.06 189 LEU A C 1
ATOM 1466 O O . LEU A 1 189 ? -3.047 -0.197 19.099 1.00 94.06 189 LEU A O 1
ATOM 1470 N N . THR A 1 190 ? -2.833 -0.844 16.961 1.00 93.94 190 THR A N 1
ATOM 1471 C CA . THR A 1 190 ? -4.135 -1.519 16.891 1.00 93.94 190 THR A CA 1
ATOM 1472 C C . THR A 1 190 ? -4.189 -2.735 17.812 1.00 93.94 190 THR A C 1
ATOM 1474 O O . THR A 1 190 ? -5.169 -2.917 18.534 1.00 93.94 190 THR A O 1
ATOM 1477 N N . ASN A 1 191 ? -3.136 -3.555 17.834 1.00 93.88 191 ASN A N 1
ATOM 1478 C CA . ASN A 1 191 ? -3.084 -4.750 18.679 1.00 93.88 191 ASN A CA 1
ATOM 1479 C C . ASN A 1 191 ? -2.811 -4.424 20.162 1.00 93.88 191 ASN A C 1
ATOM 1481 O O . ASN A 1 191 ? -3.078 -5.259 21.023 1.00 93.88 191 ASN A O 1
ATOM 1485 N N . LEU A 1 192 ? -2.374 -3.200 20.483 1.00 91.06 192 LEU A N 1
ATOM 1486 C CA . LEU A 1 192 ? -2.288 -2.686 21.855 1.00 91.06 192 LEU A CA 1
ATOM 1487 C C . LEU A 1 192 ? -3.620 -2.134 22.394 1.00 91.06 192 LEU A C 1
ATOM 1489 O O . LEU A 1 192 ? -3.754 -1.973 23.609 1.00 91.06 192 LEU A O 1
ATOM 1493 N N . LEU A 1 193 ? -4.631 -1.898 21.544 1.00 87.75 193 LEU A N 1
ATOM 1494 C CA . LEU A 1 193 ? -5.943 -1.391 21.981 1.00 87.75 193 LEU A CA 1
ATOM 1495 C C . LEU A 1 193 ? -6.588 -2.233 23.103 1.00 87.75 193 LEU A C 1
ATOM 1497 O O . LEU A 1 193 ? -7.079 -1.635 24.063 1.00 87.75 193 LEU A O 1
ATOM 1501 N N . PRO A 1 194 ? -6.583 -3.585 23.063 1.00 85.25 194 PRO A N 1
ATOM 1502 C CA . PRO A 1 194 ? -7.147 -4.395 24.144 1.00 85.25 194 PRO A CA 1
ATOM 1503 C C . PRO A 1 194 ? -6.365 -4.285 25.454 1.00 85.25 194 PRO A C 1
ATOM 1505 O O . PRO A 1 194 ? -6.959 -4.375 26.525 1.00 85.25 194 PRO A O 1
ATOM 1508 N N . VAL A 1 195 ? -5.042 -4.101 25.380 1.00 81.75 195 VAL A N 1
ATOM 1509 C CA . VAL A 1 195 ? -4.175 -3.959 26.560 1.00 81.75 195 VAL A CA 1
ATOM 1510 C C . VAL A 1 195 ? -4.463 -2.631 27.250 1.00 81.75 195 VAL A C 1
ATOM 1512 O O . VAL A 1 195 ? -4.705 -2.610 28.453 1.00 81.75 195 VAL A O 1
ATOM 1515 N N . ALA A 1 196 ? -4.555 -1.547 26.476 1.00 75.62 196 ALA A N 1
ATOM 1516 C CA . ALA A 1 196 ? -4.896 -0.216 26.975 1.00 75.62 196 ALA A CA 1
ATOM 1517 C C . ALA A 1 196 ? -6.314 -0.125 27.578 1.00 75.62 196 ALA A C 1
ATOM 1519 O O . ALA A 1 196 ? -6.610 0.809 28.318 1.00 75.62 196 ALA A O 1
ATOM 1520 N N . ALA A 1 197 ? -7.199 -1.075 27.262 1.00 69.69 197 ALA A N 1
ATOM 1521 C CA . ALA A 1 197 ? -8.559 -1.125 27.791 1.00 69.69 197 ALA A CA 1
ATOM 1522 C C . ALA A 1 197 ? -8.680 -1.857 29.145 1.00 69.69 197 ALA A C 1
ATOM 1524 O O . ALA A 1 197 ? -9.735 -1.763 29.783 1.00 69.69 197 ALA A O 1
ATOM 1525 N N . ARG A 1 198 ? -7.643 -2.582 29.600 1.00 68.06 198 ARG A N 1
ATOM 1526 C CA . ARG A 1 198 ? -7.694 -3.365 30.848 1.00 68.06 198 ARG A CA 1
ATOM 1527 C C . ARG A 1 198 ? -7.778 -2.448 32.082 1.00 68.06 198 ARG A C 1
ATOM 1529 O O . ARG A 1 198 ? -7.023 -1.481 32.160 1.00 68.06 198 ARG A O 1
ATOM 1536 N N . PRO A 1 199 ? -8.657 -2.737 33.062 1.00 61.66 199 PRO A N 1
ATOM 1537 C CA . PRO A 1 199 ? -8.641 -2.044 34.347 1.00 61.66 199 PRO A CA 1
ATOM 1538 C C . PRO A 1 199 ? -7.316 -2.298 35.074 1.00 61.66 199 PRO A C 1
ATOM 1540 O O . PRO A 1 199 ? -6.858 -3.440 35.126 1.00 61.66 199 PRO A O 1
ATOM 1543 N N . LEU A 1 200 ? -6.729 -1.254 35.665 1.00 61.38 200 LEU A N 1
ATOM 1544 C CA . LEU A 1 200 ? -5.647 -1.414 36.635 1.00 61.38 200 LEU A CA 1
ATOM 1545 C C . LEU A 1 200 ? -6.258 -2.038 37.892 1.00 61.38 200 LEU A C 1
ATOM 1547 O O . LEU A 1 200 ? -6.928 -1.352 38.662 1.00 61.38 200 LEU A O 1
ATOM 1551 N N . VAL A 1 201 ? -6.105 -3.348 38.065 1.00 64.62 201 VAL A N 1
ATOM 1552 C CA . VAL A 1 201 ? -6.407 -3.983 39.350 1.00 64.62 201 VAL A CA 1
ATOM 1553 C C . VAL A 1 201 ? -5.264 -3.593 40.289 1.00 64.62 201 VAL A C 1
ATOM 1555 O O . VAL A 1 201 ? -4.116 -3.872 39.943 1.00 64.62 201 VAL A O 1
ATOM 1558 N N . PRO A 1 202 ? -5.524 -2.930 41.432 1.00 59.75 202 PRO A N 1
ATOM 1559 C CA . PRO A 1 202 ? -4.496 -2.746 42.442 1.00 59.75 202 PRO A CA 1
ATOM 1560 C C . PRO A 1 202 ? -4.068 -4.136 42.894 1.00 59.75 202 PRO A C 1
ATOM 1562 O O . PRO A 1 202 ? -4.898 -4.926 43.348 1.00 59.75 202 PRO A O 1
ATOM 1565 N N . GLU A 1 203 ? -2.795 -4.456 42.711 1.00 61.25 203 GLU A N 1
ATOM 1566 C CA . GLU A 1 203 ? -2.217 -5.687 43.219 1.00 61.25 203 GLU A CA 1
ATOM 1567 C C . GLU A 1 203 ? -2.251 -5.580 44.746 1.00 61.25 203 GLU A C 1
ATOM 1569 O O . GLU A 1 203 ? -1.450 -4.878 45.359 1.00 61.25 203 GLU A O 1
ATOM 1574 N N . VAL A 1 204 ? -3.282 -6.165 45.360 1.00 68.44 204 VAL A N 1
ATOM 1575 C CA . VAL A 1 204 ? -3.382 -6.250 46.815 1.00 68.44 204 VAL A CA 1
ATOM 1576 C C . VAL A 1 204 ? -2.294 -7.225 47.243 1.00 68.44 204 VAL A C 1
ATOM 1578 O O . VAL A 1 204 ? -2.481 -8.440 47.184 1.00 68.44 204 VAL A O 1
ATOM 1581 N N . THR A 1 205 ? -1.134 -6.679 47.604 1.00 65.00 205 THR A N 1
ATOM 1582 C CA . THR A 1 205 ? -0.057 -7.386 48.296 1.00 65.00 205 THR A CA 1
ATOM 1583 C C . THR A 1 205 ? -0.653 -8.139 49.483 1.00 65.00 205 THR A C 1
ATOM 1585 O O . THR A 1 205 ? -1.238 -7.516 50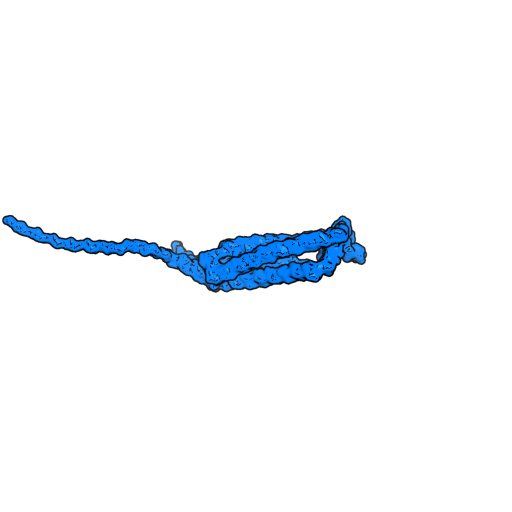.372 1.00 65.00 205 THR A O 1
ATOM 1588 N N . ARG A 1 206 ? -0.556 -9.472 49.440 1.00 56.22 206 ARG A N 1
ATOM 1589 C CA . ARG A 1 206 ? -0.793 -10.360 50.583 1.00 56.22 206 ARG A CA 1
ATOM 1590 C C . ARG A 1 206 ? 0.441 -10.419 51.464 1.00 56.22 206 ARG A C 1
ATOM 1592 O O . ARG A 1 206 ? 1.551 -10.394 50.888 1.00 56.22 206 ARG A O 1
#

Sequence (206 aa):
MSFPLAESSSSVDTGQPQERVPTNTLLTAWTARRSGLLPLVLFLFAGVAAWLTLIAVNNITDFGTNRVLLERTMTMRALIDDQVRGNGLEWRALPASLATPALITVIVYQLGTVVLMWRAVITGLRVLRSPRRGLAELIRHVNHSLVAFVGLFLGFLVSGLWFGYWMHLGPVQQVHFTLLMVGALVALLTNLLPVAARPLVPEVTR

InterPro domains:
  IPR018681 Protein of unknown function DUF2165, transmembrane [PF09933] (42-191)

Radius of gyration: 30.15 Å; chains: 1; bounding box: 88×34×106 Å

pLDDT: mean 85.5, std 18.11, range [39.28, 98.81]